Protein AF-A0A9P6EVW3-F1 (afdb_monomer_lite)

Structure (mmCIF, N/CA/C/O backbone):
data_AF-A0A9P6EVW3-F1
#
_entry.id   AF-A0A9P6EVW3-F1
#
loop_
_atom_site.group_PDB
_atom_site.id
_atom_site.type_symbol
_atom_site.label_atom_id
_atom_site.label_alt_id
_atom_site.label_comp_id
_atom_site.label_asym_id
_atom_site.label_entity_id
_atom_site.label_seq_id
_atom_site.pdbx_PDB_ins_code
_atom_site.Cartn_x
_atom_site.Cartn_y
_atom_site.Cartn_z
_atom_site.occupancy
_atom_site.B_iso_or_equiv
_atom_site.auth_seq_id
_atom_site.auth_comp_id
_atom_site.auth_asym_id
_atom_site.auth_atom_id
_atom_site.pdbx_PDB_model_num
ATOM 1 N N . MET A 1 1 ? 9.148 46.987 -30.682 1.00 38.53 1 MET A N 1
ATOM 2 C CA . MET A 1 1 ? 9.785 45.852 -31.379 1.00 38.53 1 MET A CA 1
ATOM 3 C C . MET A 1 1 ? 10.780 45.211 -30.428 1.00 38.53 1 MET A C 1
ATOM 5 O O . MET A 1 1 ? 11.839 45.773 -30.197 1.00 38.53 1 MET A O 1
ATOM 9 N N . SER A 1 2 ? 10.413 44.080 -29.838 1.00 27.66 2 SER A N 1
ATOM 10 C CA . SER A 1 2 ? 11.304 43.211 -29.067 1.00 27.66 2 SER A CA 1
ATOM 11 C C . SER A 1 2 ? 10.779 41.788 -29.244 1.00 27.66 2 SER A C 1
ATOM 13 O O . SER A 1 2 ? 9.629 41.493 -28.925 1.00 27.66 2 SER A O 1
ATOM 15 N N . GLY A 1 3 ? 11.585 40.957 -29.904 1.00 29.84 3 GLY A N 1
ATOM 16 C CA . GLY A 1 3 ? 11.224 39.606 -30.315 1.00 29.84 3 GLY A CA 1
ATOM 17 C C . GLY A 1 3 ? 11.210 38.638 -29.139 1.00 29.84 3 GLY A C 1
ATOM 18 O O . GLY A 1 3 ? 12.146 38.594 -28.344 1.00 29.84 3 GLY A O 1
ATOM 19 N N . VAL A 1 4 ? 10.146 37.846 -29.060 1.00 30.75 4 VAL A N 1
ATOM 20 C CA . VAL A 1 4 ? 10.051 36.661 -28.206 1.00 30.75 4 VAL A CA 1
ATOM 21 C C . VAL A 1 4 ? 10.681 35.495 -28.976 1.00 30.75 4 VAL A C 1
ATOM 23 O O . VAL A 1 4 ? 10.230 35.224 -30.090 1.00 30.75 4 VAL A O 1
ATOM 26 N N . PRO A 1 5 ? 11.689 34.777 -28.450 1.00 29.33 5 PRO A N 1
ATOM 27 C CA . PRO A 1 5 ? 12.139 33.548 -29.083 1.00 29.33 5 PRO A CA 1
ATOM 28 C C . PRO A 1 5 ? 11.120 32.444 -28.787 1.00 29.33 5 PRO A C 1
ATOM 30 O O . PRO A 1 5 ? 10.967 32.004 -27.648 1.00 29.33 5 PRO A O 1
ATOM 33 N N . SER A 1 6 ? 10.416 31.991 -29.823 1.00 29.98 6 SER A N 1
ATOM 34 C CA . SER A 1 6 ? 9.609 30.775 -29.781 1.00 29.98 6 SER A CA 1
ATOM 35 C C . SER A 1 6 ? 10.530 29.554 -29.692 1.00 29.98 6 SER A C 1
ATOM 37 O O . SER A 1 6 ? 11.205 29.207 -30.664 1.00 29.98 6 SER A O 1
ATOM 39 N N . LEU A 1 7 ? 10.547 28.868 -28.551 1.00 27.62 7 LEU A N 1
ATOM 40 C CA . LEU A 1 7 ? 11.152 27.540 -28.433 1.00 27.62 7 LEU A CA 1
ATOM 41 C C . LEU A 1 7 ? 10.187 26.494 -29.008 1.00 27.62 7 LEU A C 1
ATOM 43 O O . LEU A 1 7 ? 9.440 25.834 -28.292 1.00 27.62 7 LEU A O 1
A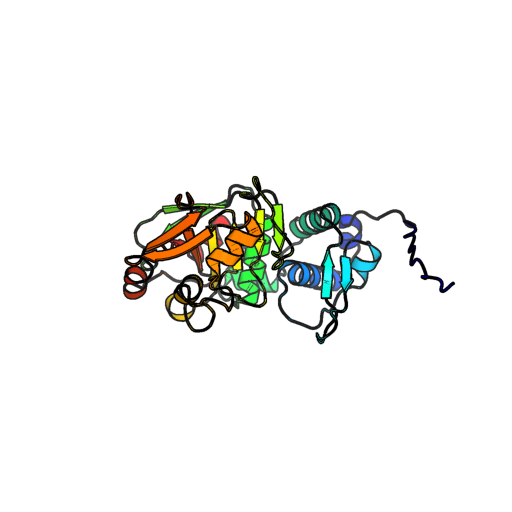TOM 47 N N . SER A 1 8 ? 10.195 26.371 -30.334 1.00 27.09 8 SER A N 1
ATOM 48 C CA . SER A 1 8 ? 9.639 25.226 -31.055 1.00 27.09 8 SER A CA 1
ATOM 49 C C . SER A 1 8 ? 10.679 24.106 -31.051 1.00 27.09 8 SER A C 1
ATOM 51 O O . SER A 1 8 ? 11.489 24.000 -31.974 1.00 27.09 8 SER A O 1
ATOM 53 N N . THR A 1 9 ? 10.681 23.264 -30.019 1.00 27.45 9 THR A N 1
ATOM 54 C CA . THR A 1 9 ? 11.487 22.036 -30.033 1.00 27.45 9 THR A CA 1
ATOM 55 C C . THR A 1 9 ? 10.693 20.929 -30.716 1.00 27.45 9 THR A C 1
ATOM 57 O O . THR A 1 9 ? 9.893 20.231 -30.098 1.00 27.45 9 THR A O 1
ATOM 60 N N . THR A 1 10 ? 10.912 20.772 -32.019 1.00 25.14 10 THR A N 1
ATOM 61 C CA . THR A 1 10 ? 10.407 19.648 -32.810 1.00 25.14 10 THR A CA 1
ATOM 62 C C . THR A 1 10 ? 11.193 18.385 -32.443 1.00 25.14 10 THR A C 1
ATOM 64 O O . THR A 1 10 ? 12.359 18.249 -32.815 1.00 25.14 10 THR A O 1
ATOM 67 N N . PHE A 1 11 ? 10.577 17.445 -31.720 1.00 29.44 11 PHE A N 1
ATOM 68 C CA . PHE A 1 11 ? 11.157 16.118 -31.490 1.00 29.44 11 PHE A CA 1
ATOM 69 C C . PHE A 1 11 ? 11.058 15.281 -32.775 1.00 29.44 11 PHE A C 1
ATOM 71 O O . PHE A 1 11 ? 9.967 14.948 -33.236 1.00 29.44 11 PHE A O 1
ATOM 78 N N . LYS A 1 12 ? 12.205 14.937 -33.375 1.00 26.80 12 LYS A N 1
ATOM 79 C CA . LYS A 1 12 ? 12.278 13.953 -34.464 1.00 26.80 12 LYS A CA 1
ATOM 80 C C . LYS A 1 12 ? 12.208 12.545 -33.869 1.00 26.80 12 LYS A C 1
ATOM 82 O O . LYS A 1 12 ? 13.183 12.079 -33.290 1.00 26.80 12 LYS A O 1
ATOM 87 N N . ILE A 1 13 ? 11.083 11.857 -34.060 1.00 38.84 13 ILE A N 1
ATOM 88 C CA . ILE A 1 13 ? 10.952 10.417 -33.790 1.00 38.84 13 ILE A CA 1
ATOM 89 C C . ILE A 1 13 ? 11.785 9.683 -34.845 1.00 38.84 13 ILE A C 1
ATOM 91 O O . ILE A 1 13 ? 11.406 9.611 -36.013 1.00 38.84 13 ILE A O 1
ATOM 95 N N . GLY A 1 14 ? 12.961 9.202 -34.452 1.00 33.00 14 GLY A N 1
ATOM 96 C CA . GLY A 1 14 ? 13.967 8.712 -35.387 1.00 33.00 14 GLY A CA 1
ATOM 97 C C . GLY A 1 14 ? 14.769 7.534 -34.856 1.00 33.00 14 GLY A C 1
ATOM 98 O O . GLY A 1 14 ? 15.986 7.635 -34.785 1.00 33.00 14 GLY A O 1
ATOM 99 N N . ARG A 1 15 ? 14.108 6.425 -34.504 1.00 36.97 15 ARG A N 1
ATOM 100 C CA . ARG A 1 15 ? 14.638 5.043 -34.531 1.00 36.97 15 ARG A CA 1
ATOM 101 C C . ARG A 1 15 ? 13.484 4.080 -34.242 1.00 36.97 15 ARG A C 1
ATOM 103 O O . ARG A 1 15 ? 12.660 4.348 -33.378 1.00 36.97 15 ARG A O 1
ATOM 110 N N . LYS A 1 16 ? 13.391 2.974 -34.991 1.00 36.59 16 LYS A N 1
ATOM 111 C CA . LYS A 1 16 ? 12.389 1.919 -34.753 1.00 36.59 16 LYS A CA 1
ATOM 112 C C . LYS A 1 16 ? 12.520 1.449 -33.300 1.00 36.59 16 LYS A C 1
ATOM 114 O O . LYS A 1 16 ? 13.546 0.862 -32.959 1.00 36.59 16 LYS A O 1
ATOM 119 N N . ALA A 1 17 ? 11.516 1.721 -32.467 1.00 46.34 17 ALA A N 1
ATOM 120 C CA . ALA A 1 17 ? 11.487 1.258 -31.087 1.00 46.34 17 ALA A CA 1
ATOM 121 C C . ALA A 1 17 ? 11.621 -0.272 -31.082 1.00 46.34 17 ALA A C 1
ATOM 123 O O . ALA A 1 17 ? 10.755 -0.981 -31.598 1.00 46.34 17 ALA A O 1
ATOM 124 N N . LYS A 1 18 ? 12.729 -0.796 -30.546 1.00 51.69 18 LYS A N 1
ATOM 125 C CA . LYS A 1 18 ? 12.780 -2.215 -30.182 1.00 51.69 18 LYS A CA 1
ATOM 126 C C . LYS A 1 18 ? 11.733 -2.423 -29.082 1.00 51.69 18 LYS A C 1
ATOM 128 O O . LYS A 1 18 ? 11.689 -1.601 -28.166 1.00 51.69 18 LYS A O 1
ATOM 133 N N . PRO A 1 19 ? 10.911 -3.486 -29.133 1.00 65.94 19 PRO A N 1
ATOM 134 C CA . PRO A 1 19 ? 10.020 -3.808 -28.028 1.00 65.94 19 PRO A CA 1
ATOM 135 C C . PRO A 1 19 ? 10.821 -3.866 -26.722 1.00 65.94 19 PRO A C 1
ATOM 137 O O . PRO A 1 19 ? 11.871 -4.511 -26.666 1.00 65.94 19 PRO A O 1
ATOM 140 N N . THR A 1 20 ? 10.334 -3.192 -25.680 1.00 66.19 20 THR A N 1
ATOM 141 C CA . THR A 1 20 ? 10.965 -3.101 -24.349 1.00 66.19 20 THR A CA 1
ATOM 142 C C . THR A 1 20 ? 11.385 -4.466 -23.800 1.00 66.19 20 THR A C 1
ATOM 144 O O . THR A 1 20 ? 12.455 -4.609 -23.214 1.00 66.19 20 THR A O 1
ATOM 147 N N . LYS A 1 21 ? 10.584 -5.499 -24.081 1.00 69.94 21 LYS A N 1
ATOM 148 C CA . LYS A 1 21 ? 10.874 -6.902 -23.768 1.00 69.94 21 LYS A CA 1
ATOM 149 C C . LYS A 1 21 ? 12.143 -7.430 -24.449 1.00 69.94 21 LYS A C 1
ATOM 151 O O . LYS A 1 21 ? 13.045 -7.906 -23.769 1.00 69.94 21 LYS A O 1
ATOM 156 N N . THR A 1 22 ? 12.254 -7.290 -25.770 1.00 70.94 22 THR A N 1
ATOM 157 C CA . THR A 1 22 ? 13.427 -7.735 -26.548 1.00 70.94 22 THR A CA 1
ATOM 158 C C . THR A 1 22 ? 14.702 -7.021 -26.104 1.00 70.94 22 THR A C 1
ATOM 160 O O . THR A 1 22 ? 15.790 -7.594 -26.115 1.00 70.94 22 THR A O 1
ATOM 163 N N . TYR A 1 23 ? 14.568 -5.760 -25.695 1.00 70.19 23 TYR A N 1
ATOM 164 C CA . TYR A 1 23 ? 15.671 -4.993 -25.138 1.00 70.19 23 TYR A CA 1
ATOM 165 C C . TYR A 1 23 ? 16.172 -5.593 -23.818 1.00 70.19 23 TYR A C 1
ATOM 167 O O . TYR A 1 23 ? 17.360 -5.894 -23.700 1.00 70.19 23 TYR A O 1
ATOM 175 N N . TYR A 1 24 ? 15.268 -5.835 -22.865 1.00 72.06 24 TYR A N 1
ATOM 176 C CA . TYR A 1 24 ? 15.588 -6.448 -21.575 1.00 72.06 24 TYR A CA 1
ATOM 177 C C . TYR A 1 24 ? 16.190 -7.853 -21.722 1.00 72.06 24 TYR A C 1
ATOM 179 O O . TYR A 1 24 ? 17.197 -8.174 -21.092 1.00 72.06 24 TYR A O 1
ATOM 187 N N . GLU A 1 25 ? 15.617 -8.693 -22.585 1.00 77.06 25 GLU A N 1
ATOM 188 C CA . GLU A 1 25 ? 16.060 -10.078 -22.781 1.00 77.06 25 GLU A CA 1
ATOM 189 C C . GLU A 1 25 ? 17.523 -10.168 -23.235 1.00 77.06 25 GLU A C 1
ATOM 191 O O . GLU A 1 25 ? 18.240 -11.060 -22.775 1.00 77.06 25 GLU A O 1
ATOM 196 N N . SER A 1 26 ? 17.975 -9.201 -24.044 1.00 77.56 26 SER A N 1
ATOM 197 C CA . SER A 1 26 ? 19.340 -9.118 -24.586 1.00 77.56 26 SER A CA 1
ATOM 198 C C . SER A 1 26 ? 20.425 -8.731 -23.567 1.00 77.56 26 SER A C 1
ATOM 200 O O . SER A 1 26 ? 21.613 -8.771 -23.890 1.00 77.56 26 SER A O 1
ATOM 202 N N . ARG A 1 27 ? 20.044 -8.351 -22.340 1.00 71.25 27 ARG A N 1
ATOM 203 C CA . ARG A 1 27 ? 20.966 -7.877 -21.297 1.00 71.25 27 ARG A CA 1
ATOM 204 C C . ARG A 1 27 ? 21.583 -9.028 -20.500 1.00 71.25 27 ARG A C 1
ATOM 206 O O . ARG A 1 27 ? 20.969 -10.081 -20.312 1.00 71.25 27 ARG A O 1
ATOM 213 N N . SER A 1 28 ? 22.793 -8.806 -19.981 1.00 73.69 28 SER A N 1
ATOM 214 C CA . SER A 1 28 ? 23.432 -9.735 -19.041 1.00 73.69 28 SER A CA 1
ATOM 215 C C . SER A 1 28 ? 22.654 -9.805 -17.722 1.00 73.69 28 SER A C 1
ATOM 217 O O . SER A 1 28 ? 21.926 -8.881 -17.366 1.00 73.69 28 SER A O 1
ATOM 219 N N . THR A 1 29 ? 22.816 -10.888 -16.961 1.00 71.81 29 THR A N 1
ATOM 220 C CA . THR A 1 29 ? 22.095 -11.093 -15.691 1.00 71.81 29 THR A CA 1
ATOM 221 C C . THR A 1 29 ? 22.317 -9.962 -14.685 1.00 71.81 29 THR A C 1
ATOM 223 O O . THR A 1 29 ? 21.370 -9.518 -14.045 1.00 71.81 29 THR A O 1
ATOM 226 N N . PHE A 1 30 ? 23.550 -9.455 -14.579 1.00 67.94 30 PHE A N 1
ATOM 227 C CA . PHE A 1 30 ? 23.875 -8.310 -13.723 1.00 67.94 30 PHE A CA 1
ATOM 228 C C . PHE A 1 30 ? 23.058 -7.069 -14.117 1.00 67.94 30 PHE A C 1
ATOM 230 O O . PHE A 1 30 ? 22.360 -6.494 -13.289 1.00 67.94 30 PHE A O 1
ATOM 237 N N . ARG A 1 31 ? 23.035 -6.755 -15.417 1.00 73.50 31 ARG A N 1
ATOM 238 C CA . ARG A 1 31 ? 22.293 -5.622 -15.986 1.00 73.50 31 ARG A CA 1
ATOM 239 C C . ARG A 1 31 ? 20.780 -5.760 -15.800 1.00 73.50 31 ARG A C 1
ATOM 241 O O . ARG A 1 31 ? 20.101 -4.777 -15.552 1.00 73.50 31 ARG A O 1
ATOM 248 N N . LYS A 1 32 ? 20.240 -6.982 -15.845 1.00 77.19 32 LYS A N 1
ATOM 249 C CA . LYS A 1 32 ? 18.813 -7.240 -15.576 1.00 77.19 32 LYS A CA 1
ATOM 250 C C . LYS A 1 32 ? 18.406 -6.887 -14.140 1.00 77.19 32 LYS A C 1
ATOM 252 O O . LYS A 1 32 ? 17.301 -6.386 -13.948 1.00 77.19 32 LYS A O 1
ATOM 257 N N . ASN A 1 33 ? 19.277 -7.123 -13.155 1.00 76.56 33 ASN A N 1
ATOM 258 C CA . ASN A 1 33 ? 19.017 -6.744 -11.762 1.00 76.56 33 ASN A CA 1
ATOM 259 C C . ASN A 1 33 ? 19.051 -5.224 -11.568 1.00 76.56 33 ASN A C 1
ATOM 261 O O . ASN A 1 33 ? 18.207 -4.687 -10.854 1.00 76.56 33 ASN A O 1
ATOM 265 N N . ASP A 1 34 ? 19.994 -4.534 -12.208 1.00 76.38 34 ASP A N 1
ATOM 266 C CA . ASP A 1 34 ? 20.075 -3.070 -12.149 1.00 76.38 34 ASP A CA 1
ATOM 267 C C . ASP A 1 34 ? 18.860 -2.425 -12.826 1.00 76.38 34 ASP A C 1
ATOM 269 O O . ASP A 1 34 ? 18.232 -1.527 -12.266 1.00 76.38 34 ASP A O 1
ATOM 273 N N . PHE A 1 35 ? 18.442 -2.970 -13.969 1.00 77.06 35 PHE A N 1
ATOM 274 C CA . PHE A 1 35 ? 17.236 -2.549 -14.673 1.00 77.06 35 PHE A CA 1
ATOM 275 C C . PHE A 1 35 ? 15.967 -2.739 -13.824 1.00 77.06 35 PHE A C 1
ATOM 277 O O . PHE A 1 35 ? 15.118 -1.847 -13.767 1.00 77.06 35 PHE A O 1
ATOM 284 N N . TYR A 1 36 ? 15.841 -3.876 -13.125 1.00 82.81 36 TYR A N 1
ATOM 285 C CA . TYR A 1 36 ? 14.748 -4.120 -12.176 1.00 82.81 36 TYR A CA 1
ATOM 286 C C . TYR A 1 36 ? 14.722 -3.053 -11.073 1.00 82.81 36 TYR A C 1
ATOM 288 O O . TYR A 1 36 ? 13.687 -2.429 -10.837 1.00 82.81 36 TYR A O 1
ATOM 296 N N . LYS A 1 37 ? 15.871 -2.792 -10.434 1.00 79.81 37 LYS A N 1
ATOM 297 C CA . LYS A 1 37 ? 15.993 -1.779 -9.374 1.00 79.81 37 LYS A CA 1
ATOM 298 C C . LYS A 1 37 ? 15.624 -0.383 -9.872 1.00 79.81 37 LYS A C 1
ATOM 300 O O . LYS A 1 37 ? 14.898 0.330 -9.186 1.00 79.81 37 LYS A O 1
ATOM 305 N N . ALA A 1 38 ? 16.065 -0.010 -11.072 1.00 77.06 38 ALA A N 1
ATOM 306 C CA . ALA A 1 38 ? 15.736 1.278 -11.673 1.00 77.06 38 ALA A CA 1
ATOM 307 C C . ALA A 1 38 ? 14.223 1.440 -11.926 1.00 77.06 38 ALA A C 1
ATOM 309 O O . ALA A 1 38 ? 13.672 2.518 -11.689 1.00 77.06 38 ALA A O 1
ATOM 310 N N . LEU A 1 39 ? 13.523 0.379 -12.353 1.00 80.81 39 LEU A N 1
ATOM 311 C CA . LEU A 1 39 ? 12.060 0.402 -12.484 1.00 80.81 39 LEU A CA 1
ATOM 312 C C . LEU A 1 39 ? 11.362 0.548 -11.137 1.00 80.81 39 LEU A C 1
ATOM 314 O O . LEU A 1 39 ? 10.470 1.383 -11.005 1.00 80.81 39 LEU A O 1
ATOM 318 N N . VAL A 1 40 ? 11.780 -0.230 -10.140 1.00 81.38 40 VAL A N 1
ATOM 319 C CA . VAL A 1 40 ? 11.233 -0.152 -8.783 1.00 81.38 40 VAL A CA 1
ATOM 320 C C . VAL A 1 40 ? 11.394 1.257 -8.217 1.00 81.38 40 VAL A C 1
ATOM 322 O O . VAL A 1 40 ? 10.415 1.842 -7.763 1.00 81.38 40 VAL A O 1
ATOM 325 N N . GLN A 1 41 ? 12.584 1.849 -8.331 1.00 77.19 41 GLN A N 1
ATOM 326 C CA . GLN A 1 41 ? 12.837 3.233 -7.921 1.00 77.19 41 GLN A CA 1
ATOM 327 C C . GLN A 1 41 ? 11.971 4.235 -8.691 1.00 77.19 41 GLN A C 1
ATOM 329 O O . GLN A 1 41 ? 11.451 5.177 -8.103 1.00 77.19 41 GLN A O 1
ATOM 334 N N . THR A 1 42 ? 11.768 4.024 -9.995 1.00 75.81 42 THR A N 1
ATOM 335 C CA . THR A 1 42 ? 10.899 4.890 -10.809 1.00 75.81 42 THR A CA 1
ATOM 336 C C . THR A 1 42 ? 9.435 4.810 -10.363 1.00 75.81 42 THR A C 1
ATOM 338 O O . THR A 1 42 ? 8.728 5.814 -10.414 1.00 75.81 42 THR A O 1
ATOM 341 N N . PHE A 1 43 ? 8.963 3.636 -9.937 1.00 78.12 43 PHE A N 1
ATOM 342 C CA . PHE A 1 43 ? 7.576 3.437 -9.516 1.00 78.12 43 PHE A CA 1
ATOM 343 C C . PHE A 1 43 ? 7.305 3.804 -8.053 1.00 78.12 43 PHE A C 1
ATOM 345 O O . PHE A 1 43 ? 6.206 4.284 -7.768 1.00 78.12 43 PHE A O 1
ATOM 352 N N . LEU A 1 44 ? 8.264 3.561 -7.152 1.00 76.44 44 LEU A N 1
ATOM 353 C CA . LEU A 1 44 ? 8.120 3.746 -5.702 1.00 76.44 44 LEU A CA 1
ATOM 354 C C . LEU A 1 44 ? 8.795 5.012 -5.162 1.00 76.44 44 LEU A C 1
ATOM 356 O O . LEU A 1 44 ? 8.543 5.365 -4.020 1.00 76.44 44 LEU A O 1
ATOM 360 N N . GLY A 1 45 ? 9.661 5.682 -5.927 1.00 66.19 45 GLY A N 1
ATOM 361 C CA . GLY A 1 45 ? 10.303 6.931 -5.493 1.00 66.19 45 GLY A CA 1
ATOM 362 C C . GLY A 1 45 ? 11.358 6.775 -4.388 1.00 66.19 45 GLY A C 1
ATOM 363 O O . GLY A 1 45 ? 11.909 7.775 -3.930 1.00 66.19 45 GLY A O 1
ATOM 364 N N . ASN A 1 46 ? 11.683 5.545 -3.964 1.00 53.59 46 ASN A N 1
ATOM 365 C CA . ASN A 1 46 ? 12.589 5.311 -2.838 1.00 53.59 46 ASN A CA 1
ATOM 366 C C . ASN A 1 46 ? 13.989 5.911 -3.079 1.00 53.59 46 ASN A C 1
ATOM 368 O O . ASN A 1 46 ? 14.662 5.657 -4.080 1.00 53.59 46 ASN A O 1
ATOM 372 N N . SER A 1 47 ? 14.393 6.749 -2.122 1.00 46.97 47 SER A N 1
ATOM 373 C CA . SER A 1 47 ? 15.504 7.695 -2.181 1.00 46.97 47 SER A CA 1
ATOM 374 C C . SER A 1 47 ? 16.877 7.051 -2.390 1.00 46.97 47 SER A C 1
ATOM 376 O O . SER A 1 47 ? 17.351 6.278 -1.556 1.00 46.97 47 SER A O 1
ATOM 378 N N . GLY A 1 48 ? 17.557 7.486 -3.449 1.00 47.91 48 GLY A N 1
ATOM 379 C CA . GLY A 1 48 ? 18.975 7.267 -3.722 1.00 47.91 48 GLY A CA 1
ATOM 380 C C . GLY A 1 48 ? 19.384 7.986 -5.008 1.00 47.91 48 GLY A C 1
ATOM 381 O O . GLY A 1 48 ? 18.544 8.248 -5.869 1.00 47.91 48 GLY A O 1
ATOM 382 N N . THR A 1 49 ? 20.669 8.334 -5.148 1.00 43.31 49 THR A N 1
ATOM 383 C CA . THR A 1 49 ? 21.243 8.703 -6.450 1.00 43.31 49 THR A CA 1
ATOM 384 C C . THR A 1 49 ? 20.931 7.584 -7.425 1.00 43.31 49 THR A C 1
ATOM 386 O O . THR A 1 49 ? 21.388 6.458 -7.245 1.00 43.31 49 THR A O 1
ATOM 389 N N . VAL A 1 50 ? 20.089 7.891 -8.404 1.00 47.81 50 VAL A N 1
ATOM 390 C CA . VAL A 1 50 ? 19.602 6.907 -9.358 1.00 47.81 50 VAL A CA 1
ATOM 391 C C . VAL A 1 50 ? 20.799 6.413 -10.163 1.00 47.81 50 VAL A C 1
ATOM 393 O O . VAL A 1 50 ? 21.350 7.176 -10.960 1.00 47.81 50 VAL A O 1
ATOM 396 N N . ASP A 1 51 ? 21.170 5.141 -10.004 1.00 49.88 51 ASP A N 1
ATOM 397 C CA . ASP A 1 51 ? 21.907 4.405 -11.037 1.00 49.88 51 ASP A CA 1
ATOM 398 C C . ASP A 1 51 ? 20.919 4.135 -12.176 1.00 49.88 51 ASP A C 1
ATOM 400 O O . ASP A 1 51 ? 20.467 3.021 -12.436 1.00 49.88 51 ASP A O 1
ATOM 404 N N . PHE A 1 52 ? 20.469 5.225 -12.798 1.00 54.41 52 PHE A N 1
ATOM 405 C CA . PHE A 1 52 ? 19.522 5.169 -13.886 1.00 54.41 52 PHE A CA 1
ATOM 406 C C . PHE A 1 52 ? 20.276 4.676 -15.101 1.00 54.41 52 PHE A C 1
ATOM 408 O O . PHE A 1 52 ? 21.121 5.388 -15.655 1.00 54.41 52 PHE A O 1
ATOM 415 N N . GLU A 1 53 ? 19.973 3.457 -15.523 1.00 55.66 53 GLU A N 1
ATOM 416 C CA . GLU A 1 53 ? 20.538 2.938 -16.750 1.00 55.66 53 GLU A CA 1
ATOM 417 C C . GLU A 1 53 ? 20.076 3.838 -17.912 1.00 55.66 53 GLU A C 1
ATOM 419 O O . GLU A 1 53 ? 18.880 4.074 -18.105 1.00 55.66 53 GLU A O 1
ATOM 424 N N . TRP A 1 54 ? 21.034 4.394 -18.668 1.00 59.59 54 TRP A N 1
ATOM 425 C CA . TRP A 1 54 ? 20.785 5.253 -19.843 1.00 59.59 54 TRP A CA 1
ATOM 426 C C . TRP A 1 54 ? 19.795 4.627 -20.836 1.00 59.59 54 TRP A C 1
ATOM 428 O O . TRP A 1 54 ? 19.083 5.327 -21.549 1.00 59.59 54 TRP A O 1
ATOM 438 N N . ASP A 1 55 ? 19.690 3.310 -20.782 1.00 60.66 55 ASP A N 1
ATOM 439 C CA . ASP A 1 55 ? 18.761 2.447 -21.477 1.00 60.66 55 ASP A CA 1
ATOM 440 C C . ASP A 1 55 ? 17.301 2.932 -21.563 1.00 60.66 55 ASP A C 1
ATOM 442 O O . ASP A 1 55 ? 16.673 2.786 -22.609 1.00 60.66 55 ASP A O 1
ATOM 446 N N . PHE A 1 56 ? 16.727 3.520 -20.509 1.00 63.25 56 PHE A N 1
ATOM 447 C CA . PHE A 1 56 ? 15.336 4.002 -20.567 1.00 63.25 56 PHE A CA 1
ATOM 448 C C . PHE A 1 56 ? 15.182 5.349 -21.280 1.00 63.25 56 PHE A C 1
ATOM 450 O O . PHE A 1 56 ? 14.104 5.634 -21.809 1.00 63.25 56 PHE A O 1
ATOM 457 N N . LEU A 1 57 ? 16.240 6.171 -21.287 1.00 61.12 57 LEU A N 1
ATOM 458 C CA . LEU A 1 57 ? 16.290 7.373 -22.122 1.00 61.12 57 LEU A CA 1
ATOM 459 C C . LEU A 1 57 ? 16.408 6.977 -23.589 1.00 61.12 57 LEU A C 1
ATOM 461 O O . LEU A 1 57 ? 15.722 7.555 -24.421 1.00 61.12 57 LEU A O 1
ATOM 465 N N . ASP A 1 58 ? 17.206 5.950 -23.891 1.00 62.72 58 ASP A N 1
ATOM 466 C CA . ASP A 1 58 ? 17.376 5.441 -25.256 1.00 62.72 58 ASP A CA 1
ATOM 467 C C . ASP A 1 58 ? 16.072 4.889 -25.859 1.00 62.72 58 ASP A C 1
ATOM 469 O O . ASP A 1 58 ? 15.943 4.787 -27.081 1.00 62.72 58 ASP A O 1
ATOM 473 N N . LEU A 1 59 ? 15.109 4.515 -25.009 1.00 66.44 59 LEU A N 1
ATOM 474 C CA . LEU A 1 59 ? 13.786 4.027 -25.404 1.00 66.44 59 LEU A CA 1
ATOM 475 C C . LEU A 1 59 ? 12.706 5.126 -25.429 1.00 66.44 59 LEU A C 1
ATOM 477 O O . LEU A 1 59 ? 11.556 4.809 -25.728 1.00 66.44 59 LEU A O 1
ATOM 481 N N . ASP A 1 60 ? 13.044 6.384 -25.114 1.00 69.69 60 ASP A N 1
ATOM 482 C CA . ASP A 1 60 ? 12.109 7.520 -25.012 1.00 69.69 60 ASP A CA 1
ATOM 483 C C . ASP A 1 60 ? 10.909 7.259 -24.065 1.00 69.69 60 ASP A C 1
ATOM 485 O O . ASP A 1 60 ? 9.809 7.782 -24.251 1.00 69.69 60 ASP A O 1
ATOM 489 N N . LEU A 1 61 ? 11.086 6.434 -23.023 1.00 73.00 61 LEU A N 1
ATOM 490 C CA . LEU A 1 61 ? 10.003 6.082 -22.081 1.00 73.00 61 LEU A CA 1
ATOM 491 C C . LEU A 1 61 ? 9.990 6.954 -20.828 1.00 73.00 61 LEU A C 1
ATOM 493 O O . LEU A 1 61 ? 8.958 7.100 -20.164 1.00 73.00 61 LEU A O 1
ATOM 497 N N . ILE A 1 62 ? 11.147 7.514 -20.493 1.00 72.56 62 ILE A N 1
ATOM 498 C CA . ILE A 1 62 ? 11.386 8.297 -19.290 1.00 72.56 62 ILE A CA 1
ATOM 499 C C . ILE A 1 62 ? 12.164 9.545 -19.702 1.00 72.56 62 ILE A C 1
ATOM 501 O O . ILE A 1 62 ? 13.032 9.476 -20.562 1.00 72.56 62 ILE A O 1
ATOM 505 N N . TYR A 1 63 ? 11.876 10.686 -19.086 1.00 69.50 63 TYR A N 1
ATOM 506 C CA . TYR A 1 63 ? 12.638 11.918 -19.258 1.00 69.50 63 TYR A CA 1
ATOM 507 C C . TYR A 1 63 ? 13.250 12.370 -17.931 1.00 69.50 63 TYR A C 1
ATOM 509 O O . TYR A 1 63 ? 12.757 12.051 -16.846 1.00 69.50 63 TYR A O 1
ATOM 517 N N . ARG A 1 64 ? 14.342 13.133 -18.020 1.00 71.00 64 ARG A N 1
ATOM 518 C CA . ARG A 1 64 ? 15.002 13.751 -16.865 1.00 71.00 64 ARG A CA 1
ATOM 519 C C . ARG A 1 64 ? 14.443 15.143 -16.621 1.00 71.00 64 ARG A C 1
ATOM 521 O O . ARG A 1 64 ? 14.350 15.950 -17.543 1.00 71.00 64 ARG A O 1
ATOM 528 N N . CYS A 1 65 ? 14.134 15.441 -15.369 1.00 63.28 65 CYS A N 1
ATOM 529 C CA . CYS A 1 65 ? 13.765 16.775 -14.925 1.00 63.28 65 CYS A CA 1
ATOM 530 C C . CYS A 1 65 ? 14.710 17.211 -13.803 1.00 63.28 65 CYS A C 1
ATOM 532 O O . CYS A 1 65 ? 14.913 16.483 -12.830 1.00 63.28 65 CYS A O 1
ATOM 534 N N . LYS A 1 66 ? 15.286 18.407 -13.945 1.00 62.38 66 LYS A N 1
ATOM 535 C CA . LYS A 1 66 ? 15.904 19.121 -12.828 1.00 62.38 66 LYS A CA 1
ATOM 536 C C . LYS A 1 66 ? 14.845 20.037 -12.237 1.00 62.38 66 LYS A C 1
ATOM 538 O O . LYS A 1 66 ? 14.347 20.915 -12.941 1.00 62.38 66 LYS A O 1
ATOM 543 N N . VAL A 1 67 ? 14.501 19.826 -10.974 1.00 57.16 67 VAL A N 1
ATOM 544 C CA . VAL A 1 67 ? 13.621 20.741 -10.245 1.00 57.16 67 VAL A CA 1
ATOM 545 C C . VAL A 1 67 ? 14.492 21.855 -9.670 1.00 57.16 67 VAL A C 1
ATOM 547 O O . VAL A 1 67 ? 15.481 21.593 -8.988 1.00 57.16 67 VAL A O 1
ATOM 550 N N . VAL A 1 68 ? 14.169 23.108 -9.998 1.00 49.34 68 VAL A N 1
ATOM 551 C CA . VAL A 1 68 ? 14.902 24.277 -9.492 1.00 49.34 68 VAL A CA 1
ATOM 552 C C . VAL A 1 68 ? 14.741 24.331 -7.971 1.00 49.34 68 VAL A C 1
ATOM 554 O O . VAL A 1 68 ? 13.622 24.438 -7.484 1.00 49.34 68 VAL A O 1
ATOM 557 N N . GLY A 1 69 ? 15.852 24.253 -7.234 1.00 50.34 69 GLY A N 1
ATOM 558 C CA . GLY A 1 69 ? 15.867 24.277 -5.765 1.00 50.34 69 GLY A CA 1
ATOM 559 C C . GLY A 1 69 ? 15.996 22.908 -5.085 1.00 50.34 69 GLY A C 1
ATOM 560 O O . GLY A 1 69 ? 16.218 22.870 -3.879 1.00 50.34 69 GLY A O 1
ATOM 561 N N . GLU A 1 70 ? 15.935 21.797 -5.828 1.00 53.12 70 GLU A N 1
ATOM 562 C CA . GLU A 1 70 ? 16.200 20.453 -5.296 1.00 53.12 70 GLU A CA 1
ATOM 563 C C . GLU A 1 70 ? 17.584 19.940 -5.724 1.00 53.12 70 GLU A C 1
ATOM 565 O O . GLU A 1 70 ? 18.021 20.125 -6.864 1.00 53.12 70 GLU A O 1
ATOM 570 N N . ILE A 1 71 ? 18.284 19.257 -4.813 1.00 47.81 71 ILE A N 1
ATOM 571 C CA . ILE A 1 71 ? 19.540 18.565 -5.123 1.00 47.81 71 ILE A CA 1
ATOM 572 C C . ILE A 1 71 ? 19.185 17.193 -5.707 1.00 47.81 71 ILE A C 1
ATOM 574 O O . ILE A 1 71 ? 18.900 16.256 -4.968 1.00 47.81 71 ILE A O 1
ATOM 578 N N . GLY A 1 72 ? 19.194 17.061 -7.035 1.00 53.72 72 GLY A N 1
ATOM 579 C CA . GLY A 1 72 ? 19.009 15.767 -7.698 1.00 53.72 72 GLY A CA 1
ATOM 580 C C . GLY A 1 72 ? 18.446 15.854 -9.115 1.00 53.72 72 GLY A C 1
ATOM 581 O O . GLY A 1 72 ? 17.914 16.876 -9.541 1.00 53.72 72 GLY A O 1
ATOM 582 N N . THR A 1 73 ? 18.579 14.762 -9.872 1.00 59.97 73 THR A N 1
ATOM 583 C CA . THR A 1 73 ? 17.883 14.578 -11.156 1.00 59.97 73 THR A CA 1
ATOM 584 C C . THR A 1 73 ? 16.704 13.644 -10.926 1.00 59.97 73 THR A C 1
ATOM 586 O O . THR A 1 73 ? 16.909 12.490 -10.557 1.00 59.97 73 THR A O 1
ATOM 589 N N . GLN A 1 74 ? 15.482 14.123 -11.163 1.00 62.41 74 GLN A N 1
ATOM 590 C CA . GLN A 1 74 ? 14.290 13.279 -11.123 1.00 62.41 74 GLN A CA 1
ATOM 591 C C . GLN A 1 74 ? 14.095 12.597 -12.482 1.00 62.41 74 GLN A C 1
ATOM 593 O O . GLN A 1 74 ? 14.221 13.235 -13.532 1.00 62.41 74 GLN A O 1
ATOM 598 N N . HIS A 1 75 ? 13.749 11.313 -12.466 1.00 68.50 75 HIS A N 1
ATOM 599 C CA . HIS A 1 75 ? 13.377 10.548 -13.654 1.00 68.50 75 HIS A CA 1
ATOM 600 C C . HIS A 1 75 ? 11.858 10.401 -13.684 1.00 68.50 75 HIS A C 1
ATOM 602 O O . HIS A 1 75 ? 11.242 10.067 -12.676 1.00 68.50 75 HIS A O 1
ATOM 608 N N . ARG A 1 76 ? 11.233 10.712 -14.821 1.00 68.75 76 ARG A N 1
ATOM 609 C CA . ARG A 1 76 ? 9.773 10.757 -14.944 1.00 68.75 76 ARG A CA 1
ATOM 610 C C . ARG A 1 76 ? 9.307 9.996 -16.167 1.00 68.75 76 ARG A C 1
ATOM 612 O O . ARG A 1 76 ? 9.815 10.213 -17.260 1.00 68.75 76 ARG A O 1
ATOM 619 N N . ILE A 1 77 ? 8.308 9.143 -15.988 1.00 74.12 77 ILE A N 1
ATOM 620 C CA . ILE A 1 77 ? 7.671 8.436 -17.099 1.00 74.12 77 ILE A CA 1
ATOM 621 C C . ILE A 1 77 ? 7.003 9.462 -18.022 1.00 74.12 77 ILE A C 1
ATOM 623 O O . ILE A 1 77 ? 6.308 10.366 -17.551 1.00 74.12 77 ILE A O 1
ATOM 627 N N . LEU A 1 78 ? 7.239 9.326 -19.328 1.00 73.31 78 LEU A N 1
ATOM 628 C CA . LEU A 1 78 ? 6.868 10.322 -20.333 1.00 73.31 78 LEU A CA 1
ATOM 629 C C . LEU A 1 78 ? 5.350 10.495 -20.469 1.00 73.31 78 LEU A C 1
ATOM 631 O O . LEU A 1 78 ? 4.846 11.615 -20.514 1.00 73.31 78 LEU A O 1
ATOM 635 N N . CYS A 1 79 ? 4.619 9.386 -20.563 1.00 72.38 79 CYS A N 1
ATOM 636 C CA . CYS A 1 79 ? 3.180 9.380 -20.812 1.00 72.38 79 CYS A CA 1
ATOM 637 C C . CYS A 1 79 ? 2.542 8.044 -20.393 1.00 72.38 79 CYS A C 1
ATOM 639 O O . CYS A 1 79 ? 3.236 7.065 -20.114 1.00 72.38 79 CYS A O 1
ATOM 641 N N . ARG A 1 80 ? 1.203 7.976 -20.396 1.00 72.44 80 ARG A N 1
ATOM 642 C CA . ARG A 1 80 ? 0.446 6.754 -20.055 1.00 72.44 80 ARG A CA 1
ATOM 643 C C . ARG A 1 80 ? 0.814 5.531 -20.914 1.00 72.44 80 ARG A C 1
ATOM 645 O O . ARG A 1 80 ? 0.988 4.457 -20.344 1.00 72.44 80 ARG A O 1
ATOM 652 N N . PRO A 1 81 ? 0.970 5.634 -22.250 1.00 76.88 81 PRO A N 1
ATOM 653 C CA . PRO A 1 81 ? 1.468 4.516 -23.054 1.00 76.88 81 PRO A CA 1
ATOM 654 C C . PRO A 1 81 ? 2.847 4.006 -22.617 1.00 76.88 81 PRO A C 1
ATOM 656 O O . PRO A 1 81 ? 3.033 2.795 -22.508 1.00 76.88 81 PRO A O 1
ATOM 659 N N . ALA A 1 82 ? 3.786 4.910 -22.309 1.00 77.88 82 ALA A N 1
ATOM 660 C CA . ALA A 1 82 ? 5.108 4.532 -21.812 1.00 77.88 82 ALA A CA 1
ATOM 661 C C . ALA A 1 82 ? 5.005 3.816 -20.458 1.00 77.88 82 ALA A C 1
ATOM 663 O O . ALA A 1 82 ? 5.590 2.753 -20.279 1.00 77.88 82 ALA A O 1
ATOM 664 N N . GLN A 1 83 ? 4.183 4.333 -19.542 1.00 78.19 83 GLN A N 1
ATOM 665 C CA . GLN A 1 83 ? 3.915 3.688 -18.257 1.00 78.19 83 GLN A CA 1
ATOM 666 C C . GLN A 1 83 ? 3.369 2.268 -18.428 1.00 78.19 83 GLN A C 1
ATOM 668 O O . GLN A 1 83 ? 3.863 1.345 -17.789 1.00 78.19 83 GLN A O 1
ATOM 673 N N . ARG A 1 84 ? 2.389 2.075 -19.320 1.00 77.94 84 ARG A N 1
ATOM 674 C CA . ARG A 1 84 ? 1.833 0.747 -19.622 1.00 77.94 84 ARG A CA 1
ATOM 675 C C . ARG A 1 84 ? 2.908 -0.199 -20.145 1.00 77.94 84 ARG A C 1
ATOM 677 O O . ARG A 1 84 ? 3.000 -1.319 -19.662 1.00 77.94 84 ARG A O 1
ATOM 684 N N . ALA A 1 85 ? 3.749 0.254 -21.073 1.00 79.38 85 ALA A N 1
ATOM 685 C CA . ALA A 1 85 ? 4.842 -0.557 -21.602 1.00 79.38 85 ALA A CA 1
ATOM 686 C C . ALA A 1 85 ? 5.866 -0.951 -20.520 1.00 79.38 85 ALA A C 1
ATOM 688 O O . ALA A 1 85 ? 6.356 -2.080 -20.527 1.00 79.38 85 ALA A O 1
ATOM 689 N N . LEU A 1 86 ? 6.171 -0.045 -19.584 1.00 80.81 86 LEU A N 1
ATOM 690 C CA . LEU A 1 86 ? 7.067 -0.321 -18.458 1.00 80.81 86 LEU A CA 1
ATOM 691 C C . LEU A 1 86 ? 6.435 -1.279 -17.440 1.00 80.81 86 LEU A C 1
ATOM 693 O O . LEU A 1 86 ? 7.118 -2.181 -16.970 1.00 80.81 86 LEU A O 1
ATOM 697 N N . VAL A 1 87 ? 5.143 -1.132 -17.132 1.00 81.44 87 VAL A N 1
ATOM 698 C CA . VAL A 1 87 ? 4.408 -2.049 -16.242 1.00 81.44 87 VAL A CA 1
ATOM 699 C C . VAL A 1 87 ? 4.307 -3.446 -16.855 1.00 81.44 87 VAL A C 1
ATOM 701 O O . VAL A 1 87 ? 4.558 -4.429 -16.166 1.00 81.44 87 VAL A O 1
ATOM 704 N N . GLU A 1 88 ? 3.995 -3.557 -18.148 1.00 82.94 88 GLU A N 1
ATOM 705 C CA . GLU A 1 88 ? 3.972 -4.847 -18.849 1.00 82.94 88 GLU A CA 1
ATOM 706 C C . GLU A 1 88 ? 5.352 -5.507 -18.871 1.00 82.94 88 GLU A C 1
ATOM 708 O O . GLU A 1 88 ? 5.466 -6.715 -18.677 1.00 82.94 88 GLU A O 1
ATOM 713 N N . LEU A 1 89 ? 6.422 -4.729 -19.044 1.00 82.75 89 LEU A N 1
ATOM 714 C CA . LEU A 1 89 ? 7.773 -5.259 -18.906 1.00 82.75 89 LEU A CA 1
ATOM 715 C C . LEU A 1 89 ? 8.042 -5.738 -17.470 1.00 82.75 89 LEU A C 1
ATOM 717 O O . LEU A 1 89 ? 8.526 -6.853 -17.290 1.00 82.75 89 LEU A O 1
ATOM 721 N N . PHE A 1 90 ? 7.702 -4.925 -16.468 1.00 84.31 90 PHE A N 1
ATOM 722 C CA . PHE A 1 90 ? 7.917 -5.219 -15.050 1.00 84.31 90 PHE A CA 1
ATOM 723 C C . PHE A 1 90 ? 7.219 -6.513 -14.615 1.00 84.31 90 PHE A C 1
ATOM 725 O O . PHE A 1 90 ? 7.844 -7.338 -13.961 1.00 84.31 90 PHE A O 1
ATOM 732 N N . LYS A 1 91 ? 5.985 -6.761 -15.083 1.00 85.25 91 LYS A N 1
ATOM 733 C CA . LYS A 1 91 ? 5.245 -8.018 -14.845 1.00 85.25 91 LYS A CA 1
ATOM 734 C C . LYS A 1 91 ? 5.989 -9.281 -15.286 1.00 85.25 91 LYS A C 1
ATOM 736 O O . LYS A 1 91 ? 5.723 -10.361 -14.772 1.00 85.25 91 LYS A O 1
ATOM 741 N N . ASN A 1 92 ? 6.869 -9.164 -16.279 1.00 83.12 92 ASN A N 1
ATOM 742 C CA . ASN A 1 92 ? 7.623 -10.287 -16.831 1.00 83.12 92 ASN A CA 1
ATOM 743 C C . ASN A 1 92 ? 9.006 -10.455 -16.177 1.00 83.12 92 ASN A C 1
ATOM 745 O O . ASN A 1 92 ? 9.757 -11.351 -16.568 1.00 83.12 92 ASN A O 1
ATOM 749 N N . MET A 1 93 ? 9.375 -9.600 -15.220 1.00 85.56 93 MET A N 1
ATOM 750 C CA . MET A 1 93 ? 10.653 -9.702 -14.525 1.00 85.56 93 MET A CA 1
ATOM 751 C C . MET A 1 93 ? 10.539 -10.637 -13.317 1.00 85.56 93 MET A C 1
ATOM 753 O O . MET A 1 93 ? 9.559 -10.579 -12.578 1.00 85.56 93 MET A O 1
ATOM 757 N N . PRO A 1 94 ? 11.533 -11.504 -13.071 1.00 86.50 94 PRO A N 1
ATOM 758 C CA . PRO A 1 94 ? 11.594 -12.232 -11.817 1.00 86.50 94 PRO A CA 1
ATOM 759 C C . PRO A 1 94 ? 12.041 -11.295 -10.691 1.00 86.50 94 PRO A C 1
ATOM 761 O O . PRO A 1 94 ? 12.905 -10.438 -10.887 1.00 86.50 94 PRO A O 1
ATOM 764 N N . LEU A 1 95 ? 11.530 -11.528 -9.480 1.00 88.12 95 LEU A N 1
ATOM 765 C CA . LEU A 1 95 ? 12.103 -10.916 -8.283 1.00 88.12 95 LEU A CA 1
ATOM 766 C C . LEU A 1 95 ? 13.588 -11.293 -8.138 1.00 88.12 95 LEU A C 1
ATOM 768 O O . LEU A 1 95 ? 13.955 -12.436 -8.440 1.00 88.12 95 LEU A O 1
ATOM 772 N N . PRO A 1 96 ? 14.440 -10.392 -7.619 1.00 87.25 96 PRO A N 1
ATOM 773 C CA . PRO A 1 96 ? 15.822 -10.726 -7.302 1.00 87.25 96 PRO A CA 1
ATOM 774 C C . PRO A 1 96 ? 15.913 -11.909 -6.329 1.00 87.25 96 PRO A C 1
ATOM 776 O O . PRO A 1 96 ? 15.207 -11.960 -5.324 1.00 87.25 96 PRO A O 1
ATOM 779 N N . GLU A 1 97 ? 16.834 -12.839 -6.581 1.00 87.50 97 GLU A N 1
ATOM 780 C CA . GLU A 1 97 ? 16.954 -14.089 -5.811 1.00 87.50 97 GLU A CA 1
ATOM 781 C C . GLU A 1 97 ? 17.238 -13.869 -4.315 1.00 87.50 97 GLU A C 1
ATOM 783 O O . GLU A 1 97 ? 16.847 -14.657 -3.456 1.00 87.50 97 GLU A O 1
ATOM 788 N N . ALA A 1 98 ? 17.906 -12.764 -3.975 1.00 87.25 98 ALA A N 1
ATOM 789 C CA . ALA A 1 98 ? 18.092 -12.356 -2.587 1.00 87.25 98 ALA A CA 1
ATOM 790 C C . ALA A 1 98 ? 16.755 -12.025 -1.901 1.00 87.25 98 ALA A C 1
ATOM 792 O O . ALA A 1 98 ? 16.521 -12.492 -0.790 1.00 87.25 98 ALA A O 1
ATOM 793 N N . VAL A 1 99 ? 15.864 -11.293 -2.580 1.00 89.44 99 VAL A N 1
ATOM 794 C CA . VAL A 1 99 ? 14.536 -10.928 -2.064 1.00 89.44 99 VAL A CA 1
ATOM 795 C C . VAL A 1 99 ? 13.668 -12.174 -1.905 1.00 89.44 99 VAL A C 1
ATOM 797 O O . VAL A 1 99 ? 13.043 -12.338 -0.863 1.00 89.44 99 VAL A O 1
ATOM 800 N N . LYS A 1 100 ? 13.697 -13.105 -2.871 1.00 91.81 100 LYS A N 1
ATOM 801 C CA . LYS A 1 100 ? 12.970 -14.383 -2.754 1.00 91.81 100 LYS A CA 1
ATOM 802 C C . LYS A 1 100 ? 13.361 -15.155 -1.497 1.00 91.81 100 LYS A C 1
ATOM 804 O O . LYS A 1 100 ? 12.494 -15.526 -0.716 1.00 91.81 100 LYS A O 1
ATOM 809 N N . ARG A 1 101 ? 14.666 -15.322 -1.251 1.00 91.31 101 ARG A N 1
ATOM 810 C CA . ARG A 1 101 ? 15.162 -15.989 -0.035 1.00 91.31 101 ARG A CA 1
ATOM 811 C C . ARG A 1 101 ? 14.679 -15.294 1.239 1.00 91.31 101 ARG A C 1
ATOM 813 O O . ARG A 1 101 ? 14.199 -15.964 2.145 1.00 91.31 101 ARG A O 1
ATOM 820 N N . ARG A 1 102 ? 14.714 -13.957 1.288 1.00 92.44 102 ARG A N 1
ATOM 821 C CA . ARG A 1 102 ? 14.196 -13.188 2.435 1.00 92.44 102 ARG A CA 1
ATOM 822 C C . ARG A 1 102 ? 12.691 -13.355 2.650 1.00 92.44 102 ARG A C 1
ATOM 824 O O . ARG A 1 102 ? 12.268 -13.409 3.802 1.00 92.44 102 ARG A O 1
ATOM 831 N N . ILE A 1 103 ? 11.900 -13.466 1.580 1.00 92.94 103 ILE A N 1
ATOM 832 C CA . ILE A 1 103 ? 10.469 -13.801 1.664 1.00 92.94 103 ILE A CA 1
ATOM 833 C C . ILE A 1 103 ? 10.288 -15.193 2.287 1.00 92.94 103 ILE A C 1
ATOM 835 O O . ILE A 1 103 ? 9.464 -15.359 3.190 1.00 92.94 103 ILE A O 1
ATOM 839 N N . CYS A 1 104 ? 11.061 -16.189 1.838 1.00 90.38 104 CYS A N 1
ATOM 840 C CA . CYS A 1 104 ? 11.000 -17.546 2.385 1.00 90.38 104 CYS A CA 1
ATOM 841 C C . CYS A 1 104 ? 11.291 -17.552 3.890 1.00 90.38 104 CYS A C 1
ATOM 843 O O . CYS A 1 104 ? 10.499 -18.115 4.652 1.00 90.38 104 CYS A O 1
ATOM 845 N N . ASP A 1 105 ? 12.352 -16.850 4.294 1.00 90.56 105 ASP A N 1
ATOM 846 C CA . ASP A 1 105 ? 12.815 -16.731 5.681 1.00 90.56 105 ASP A CA 1
ATOM 847 C C . ASP A 1 105 ? 11.922 -15.826 6.554 1.00 90.56 105 ASP A C 1
ATOM 849 O O . ASP A 1 105 ? 12.051 -15.832 7.776 1.00 90.56 105 ASP A O 1
ATOM 853 N N . GLY A 1 106 ? 11.038 -15.019 5.951 1.00 91.06 106 GLY A N 1
ATOM 854 C CA . GLY A 1 106 ? 10.229 -14.024 6.664 1.00 91.06 106 GLY A CA 1
ATOM 855 C C . GLY A 1 106 ? 11.050 -12.879 7.271 1.00 91.06 106 GLY A C 1
ATOM 856 O O . GLY A 1 106 ? 10.662 -12.320 8.292 1.00 91.06 106 GLY A O 1
ATOM 857 N N . ASN A 1 107 ? 12.196 -12.548 6.672 1.00 93.00 107 ASN A N 1
ATOM 858 C CA . ASN A 1 107 ? 13.173 -11.597 7.216 1.00 93.00 107 ASN A CA 1
ATOM 859 C C . ASN A 1 107 ? 13.507 -10.482 6.211 1.00 93.00 107 ASN A C 1
ATOM 861 O O . ASN A 1 107 ? 14.673 -10.209 5.916 1.00 93.00 107 ASN A O 1
ATOM 865 N N . LEU A 1 108 ? 12.464 -9.896 5.627 1.00 92.94 108 LEU A N 1
ATOM 866 C CA . LEU A 1 108 ? 12.570 -8.727 4.756 1.00 92.94 108 LEU A CA 1
ATOM 867 C C . LEU A 1 108 ? 12.809 -7.478 5.605 1.00 92.94 108 LEU A C 1
ATOM 869 O O . LEU A 1 108 ? 12.217 -7.324 6.675 1.00 92.94 108 LEU A O 1
ATOM 873 N N . ASN A 1 109 ? 13.626 -6.551 5.113 1.00 91.81 109 ASN A N 1
ATOM 874 C CA . ASN A 1 109 ? 13.582 -5.184 5.627 1.00 91.81 109 ASN A CA 1
ATOM 875 C C . ASN A 1 109 ? 12.379 -4.414 5.044 1.00 91.81 109 ASN A C 1
ATOM 877 O O . ASN A 1 109 ? 11.706 -4.888 4.130 1.00 91.81 109 ASN A O 1
ATOM 881 N N . GLY A 1 110 ? 12.098 -3.219 5.576 1.00 88.69 110 GLY A N 1
ATOM 882 C CA . GLY A 1 110 ? 10.934 -2.422 5.165 1.00 88.69 110 GLY A CA 1
ATOM 883 C C . GLY A 1 110 ? 10.883 -2.129 3.662 1.00 88.69 110 GLY A C 1
ATOM 884 O O . GLY A 1 110 ? 9.840 -2.327 3.046 1.00 88.69 110 GLY A O 1
ATOM 885 N N . ASN A 1 111 ? 12.016 -1.745 3.068 1.00 86.19 111 ASN A N 1
ATOM 886 C CA . ASN A 1 111 ? 12.094 -1.453 1.638 1.00 86.19 111 ASN A CA 1
ATOM 887 C C . ASN A 1 111 ? 11.913 -2.737 0.822 1.00 86.19 111 ASN A C 1
ATOM 889 O O . ASN A 1 111 ? 11.090 -2.774 -0.082 1.00 86.19 111 ASN A O 1
ATOM 893 N N . GLU A 1 112 ? 12.616 -3.817 1.175 1.00 90.69 112 GLU A N 1
ATOM 894 C CA . GLU A 1 112 ? 12.478 -5.108 0.486 1.00 90.69 112 GLU A CA 1
ATOM 895 C C . GLU A 1 112 ? 11.034 -5.627 0.520 1.00 90.69 112 GLU A C 1
ATOM 897 O O . GLU A 1 112 ? 10.556 -6.187 -0.467 1.00 90.69 112 GLU A O 1
ATOM 902 N N . PHE A 1 113 ? 10.329 -5.437 1.640 1.00 92.94 113 PHE A N 1
ATOM 903 C CA . PHE A 1 113 ? 8.930 -5.825 1.763 1.00 92.94 113 PHE A CA 1
ATOM 904 C C . PHE A 1 113 ? 8.018 -4.987 0.866 1.00 92.94 113 PHE A C 1
ATOM 906 O O . PHE A 1 113 ? 7.213 -5.559 0.133 1.00 92.94 113 PHE A O 1
ATOM 913 N N . GLU A 1 114 ? 8.156 -3.659 0.884 1.00 90.81 114 GLU A N 1
ATOM 914 C CA . GLU A 1 114 ? 7.372 -2.769 0.022 1.00 90.81 114 GLU A CA 1
ATOM 915 C C . GLU A 1 114 ? 7.595 -3.095 -1.463 1.00 90.81 114 GLU A C 1
ATOM 917 O O . GLU A 1 114 ? 6.635 -3.225 -2.222 1.00 90.81 114 GLU A O 1
ATOM 922 N N . GLU A 1 115 ? 8.851 -3.300 -1.868 1.00 89.38 115 GLU A N 1
ATOM 923 C CA . GLU A 1 115 ? 9.222 -3.659 -3.237 1.00 89.38 115 GLU A CA 1
ATOM 924 C C . GLU A 1 115 ? 8.618 -5.001 -3.667 1.00 89.38 115 GLU A C 1
ATOM 926 O O . GLU A 1 115 ? 8.022 -5.104 -4.744 1.00 89.38 115 GLU A O 1
ATOM 931 N N . ALA A 1 116 ? 8.751 -6.033 -2.828 1.00 92.44 116 ALA A N 1
ATOM 932 C CA . ALA A 1 116 ? 8.206 -7.359 -3.099 1.00 92.44 116 ALA A CA 1
ATOM 933 C C . ALA A 1 116 ? 6.675 -7.337 -3.171 1.00 92.44 116 ALA A C 1
ATOM 935 O O . ALA A 1 116 ? 6.089 -7.923 -4.086 1.00 92.44 116 ALA A O 1
ATOM 936 N N . LEU A 1 117 ? 6.032 -6.639 -2.233 1.00 93.88 117 LEU A N 1
ATOM 937 C CA . LEU A 1 117 ? 4.586 -6.476 -2.200 1.00 93.88 117 LEU A CA 1
ATOM 938 C C . LEU A 1 117 ? 4.104 -5.746 -3.454 1.00 93.88 117 LEU A C 1
ATOM 940 O O . LEU A 1 117 ? 3.224 -6.252 -4.147 1.00 93.88 117 LEU A O 1
ATOM 944 N N . TYR A 1 118 ? 4.715 -4.609 -3.793 1.00 90.81 118 TYR A N 1
ATOM 945 C CA . TYR A 1 118 ? 4.378 -3.842 -4.987 1.00 90.81 118 TYR A CA 1
ATOM 946 C C . TYR A 1 118 ? 4.494 -4.691 -6.258 1.00 90.81 118 TYR A C 1
ATOM 948 O O . TYR A 1 118 ? 3.548 -4.761 -7.047 1.00 90.81 118 TYR A O 1
ATOM 956 N N . HIS A 1 119 ? 5.613 -5.398 -6.434 1.00 90.69 119 HIS A N 1
ATOM 957 C CA . HIS A 1 119 ? 5.812 -6.284 -7.578 1.00 90.69 119 HIS A CA 1
ATOM 958 C C . HIS A 1 119 ? 4.688 -7.317 -7.708 1.00 90.69 119 HIS A C 1
ATOM 960 O O . HIS A 1 119 ? 4.125 -7.501 -8.789 1.00 90.69 119 HIS A O 1
ATOM 966 N N . GLN A 1 120 ? 4.320 -7.975 -6.608 1.00 92.31 120 GLN A N 1
ATOM 967 C CA . GLN A 1 120 ? 3.293 -9.014 -6.643 1.00 92.31 120 GLN A CA 1
ATOM 968 C C . GLN A 1 120 ? 1.886 -8.473 -6.806 1.00 92.31 120 GLN A C 1
ATOM 970 O O . GLN A 1 120 ? 1.102 -9.065 -7.546 1.00 92.31 120 GLN A O 1
ATOM 975 N N . LEU A 1 121 ? 1.579 -7.314 -6.224 1.00 92.31 121 LEU A N 1
ATOM 976 C CA . LEU A 1 121 ? 0.329 -6.621 -6.507 1.00 92.31 121 LEU A CA 1
ATOM 977 C C . LEU A 1 121 ? 0.195 -6.380 -8.012 1.00 92.31 121 LEU A C 1
ATOM 979 O O . LEU A 1 121 ? -0.848 -6.693 -8.580 1.00 92.31 121 LEU A O 1
ATOM 983 N N . ILE A 1 122 ? 1.247 -5.918 -8.694 1.00 89.06 122 ILE A N 1
ATOM 984 C CA . ILE A 1 122 ? 1.230 -5.708 -10.149 1.00 89.06 122 ILE A CA 1
ATOM 985 C C . ILE A 1 122 ? 1.075 -7.026 -10.928 1.00 89.06 122 ILE A C 1
ATOM 987 O O . ILE A 1 122 ? 0.290 -7.067 -11.884 1.00 89.06 122 ILE A O 1
ATOM 991 N N . CYS A 1 123 ? 1.744 -8.102 -10.506 1.00 89.00 123 CYS A N 1
ATOM 992 C CA . CYS A 1 123 ? 1.787 -9.382 -11.226 1.00 89.00 123 CYS A CA 1
ATOM 993 C C . CYS A 1 123 ? 0.573 -10.298 -11.011 1.00 89.00 123 CYS A C 1
ATOM 995 O O . CYS A 1 123 ? 0.231 -11.057 -11.914 1.00 89.00 123 CYS A O 1
ATOM 997 N N . ALA A 1 124 ? -0.078 -10.245 -9.848 1.00 90.44 124 ALA A N 1
ATOM 998 C CA . ALA A 1 124 ? -1.141 -11.184 -9.485 1.00 90.44 124 ALA A CA 1
ATOM 999 C C . ALA A 1 124 ? -2.349 -11.135 -10.443 1.00 90.44 124 ALA A C 1
ATOM 1001 O O . ALA A 1 124 ? -2.570 -10.153 -11.152 1.00 90.44 124 ALA A O 1
ATOM 1002 N N . VAL A 1 125 ? -3.177 -12.175 -10.455 1.00 89.62 125 VAL A N 1
ATOM 1003 C CA . VAL A 1 125 ? -4.484 -12.112 -11.128 1.00 89.62 125 VAL A CA 1
ATOM 1004 C C . VAL A 1 125 ? -5.448 -11.324 -10.241 1.00 89.62 125 VAL A C 1
ATOM 1006 O O . VAL A 1 125 ? -5.388 -11.425 -9.020 1.00 89.62 125 VAL A O 1
ATOM 1009 N N . LYS A 1 126 ? -6.287 -10.486 -10.854 1.00 91.31 126 LYS A N 1
ATOM 1010 C CA . LYS A 1 126 ? -7.244 -9.625 -10.147 1.00 91.31 126 LYS A CA 1
ATOM 1011 C C . LYS A 1 126 ? -8.657 -10.219 -10.263 1.00 91.31 126 LYS A C 1
ATOM 1013 O O . LYS A 1 126 ? -8.948 -10.815 -11.302 1.00 91.31 126 LYS A O 1
ATOM 1018 N N . PRO A 1 127 ? -9.538 -10.013 -9.267 1.00 94.50 127 PRO A N 1
ATOM 1019 C CA . PRO A 1 127 ? -9.269 -9.349 -7.988 1.00 94.50 127 PRO A CA 1
ATOM 1020 C C . PRO A 1 127 ? -8.357 -10.186 -7.079 1.00 94.50 127 PRO A C 1
ATOM 1022 O O . PRO A 1 127 ? -8.382 -11.413 -7.131 1.00 94.50 127 PRO A O 1
ATOM 1025 N N . ILE A 1 128 ? -7.545 -9.513 -6.262 1.00 95.19 128 ILE A N 1
ATOM 1026 C CA . ILE A 1 128 ? -6.759 -10.165 -5.208 1.00 95.19 128 ILE A CA 1
ATOM 1027 C C . ILE A 1 128 ? -7.596 -10.112 -3.933 1.00 95.19 128 ILE A C 1
ATOM 1029 O O . ILE A 1 128 ? -7.835 -9.027 -3.405 1.00 95.19 128 ILE A O 1
ATOM 1033 N N . GLU A 1 129 ? -8.025 -11.265 -3.439 1.00 96.81 129 GLU A N 1
ATOM 1034 C CA . GLU A 1 129 ? -8.745 -11.367 -2.171 1.00 96.81 129 GLU A CA 1
ATOM 1035 C C . GLU A 1 129 ? -7.750 -11.635 -1.041 1.00 96.81 129 GLU A C 1
ATOM 1037 O O . GLU A 1 129 ? -6.947 -12.562 -1.133 1.00 96.81 129 GLU A O 1
ATOM 1042 N N . LEU A 1 130 ? -7.795 -10.823 0.014 1.00 97.88 130 LEU A N 1
ATOM 1043 C CA . LEU A 1 130 ? -6.965 -10.995 1.206 1.00 97.88 130 LEU A CA 1
ATOM 1044 C C . LEU A 1 130 ? -7.857 -11.044 2.440 1.00 97.88 130 LEU A C 1
ATOM 1046 O O . LEU A 1 130 ? -8.661 -10.135 2.685 1.00 97.88 130 LEU A O 1
ATOM 1050 N N . LYS A 1 131 ? -7.693 -12.086 3.250 1.00 98.06 131 LYS A N 1
ATOM 1051 C CA . LYS A 1 131 ? -8.319 -12.161 4.567 1.00 98.06 131 LYS A CA 1
ATOM 1052 C C . LYS A 1 131 ? -7.738 -11.087 5.470 1.00 98.06 131 LYS A C 1
ATOM 1054 O O . LYS A 1 131 ? -6.541 -10.802 5.471 1.00 98.06 131 LYS A O 1
ATOM 1059 N N . THR A 1 132 ? -8.610 -10.503 6.275 1.00 97.81 132 THR A N 1
ATOM 1060 C CA . THR A 1 132 ? -8.229 -9.482 7.243 1.00 97.81 132 THR A CA 1
ATOM 1061 C C . THR A 1 132 ? -8.820 -9.774 8.604 1.00 97.81 132 THR A C 1
ATOM 1063 O O . THR A 1 132 ? -9.838 -10.452 8.727 1.00 97.81 132 THR A O 1
ATOM 1066 N N . THR A 1 133 ? -8.192 -9.223 9.630 1.00 97.81 133 THR A N 1
ATOM 1067 C CA . THR A 1 133 ? -8.718 -9.171 10.995 1.00 97.81 133 THR A CA 1
ATOM 1068 C C . THR A 1 133 ? -8.730 -7.725 11.480 1.00 97.81 133 THR A C 1
ATOM 1070 O O . THR A 1 133 ? -8.312 -6.808 10.773 1.00 97.81 133 THR A O 1
ATOM 1073 N N . ASP A 1 134 ? -9.186 -7.489 12.703 1.00 96.69 134 ASP A N 1
ATOM 1074 C CA . ASP A 1 134 ? -8.786 -6.306 13.456 1.00 96.69 134 ASP A CA 1
ATOM 1075 C C . ASP A 1 134 ? -7.323 -6.415 13.938 1.00 96.69 134 ASP A C 1
ATOM 1077 O O . ASP A 1 134 ? -6.642 -7.432 13.754 1.00 96.69 134 ASP A O 1
ATOM 1081 N N . LEU A 1 135 ? -6.838 -5.362 14.599 1.00 96.69 135 LEU A N 1
ATOM 1082 C CA . LEU A 1 135 ? -5.478 -5.272 15.148 1.00 96.69 135 LEU A CA 1
ATOM 1083 C C . LEU A 1 135 ? -5.195 -6.228 16.331 1.00 96.69 135 LEU A C 1
ATOM 1085 O O . LEU A 1 135 ? -4.125 -6.163 16.936 1.00 96.69 135 LEU A O 1
ATOM 1089 N N . ASN A 1 136 ? -6.136 -7.096 16.703 1.00 95.88 136 ASN A N 1
ATOM 1090 C CA . ASN A 1 136 ? -5.976 -8.130 17.725 1.00 95.88 136 ASN A CA 1
ATOM 1091 C C . ASN A 1 136 ? -6.299 -9.536 17.181 1.00 95.88 136 ASN A C 1
ATOM 1093 O O . ASN A 1 136 ? -6.589 -10.444 17.964 1.00 95.88 136 ASN A O 1
ATOM 1097 N N . GLY A 1 137 ? -6.310 -9.714 15.857 1.00 95.12 137 GLY A N 1
ATOM 1098 C CA . GLY A 1 137 ? -6.526 -11.021 15.232 1.00 95.12 137 GLY A CA 1
ATOM 1099 C C . GLY A 1 137 ? -7.966 -11.524 15.328 1.00 95.12 137 GLY A C 1
ATOM 1100 O O . GLY A 1 137 ? -8.211 -12.718 15.179 1.00 95.12 137 GLY A O 1
ATOM 1101 N N . LYS A 1 138 ? -8.928 -10.644 15.621 1.00 95.38 138 LYS A N 1
ATOM 1102 C CA . LYS A 1 138 ? -10.353 -10.980 15.738 1.00 95.38 138 LYS A CA 1
ATOM 1103 C C . LYS A 1 138 ? -11.148 -10.356 14.597 1.00 95.38 138 LYS A C 1
ATOM 1105 O O . LYS A 1 138 ? -10.603 -9.627 13.777 1.00 95.38 138 LYS A O 1
ATOM 1110 N N . ASN A 1 139 ? -12.452 -10.629 14.558 1.00 95.00 139 ASN A N 1
ATOM 1111 C CA . ASN A 1 139 ? -13.388 -10.028 13.602 1.00 95.00 139 ASN A CA 1
ATOM 1112 C C . ASN A 1 139 ? -12.946 -10.220 12.136 1.00 95.00 139 ASN A C 1
ATOM 1114 O O . ASN A 1 139 ? -12.656 -9.226 11.460 1.00 95.00 139 ASN A O 1
ATOM 1118 N N . PRO A 1 140 ? -12.858 -11.486 11.674 1.00 96.81 140 PRO A N 1
ATOM 1119 C CA . PRO A 1 140 ? -12.391 -11.798 10.333 1.00 96.81 140 PRO A CA 1
ATOM 1120 C C . PRO A 1 140 ? -13.287 -11.153 9.274 1.00 96.81 140 PRO A C 1
ATOM 1122 O O . PRO A 1 140 ? -14.508 -11.097 9.421 1.00 96.81 140 PRO A O 1
ATOM 1125 N N . ASP A 1 141 ? -12.659 -10.674 8.212 1.00 96.88 141 ASP A N 1
ATOM 1126 C CA . ASP A 1 141 ? -13.290 -10.041 7.057 1.00 96.88 141 ASP A CA 1
ATOM 1127 C C . ASP A 1 141 ? -12.413 -10.295 5.818 1.00 96.88 141 ASP A C 1
ATOM 1129 O O . ASP A 1 141 ? -11.373 -10.955 5.899 1.00 96.88 141 ASP A O 1
ATOM 1133 N N . THR A 1 142 ? -12.793 -9.792 4.653 1.00 97.06 142 THR A N 1
ATOM 1134 C CA . THR A 1 142 ? -12.006 -9.912 3.421 1.00 97.06 142 THR A CA 1
ATOM 1135 C C . THR A 1 142 ? -11.973 -8.579 2.691 1.00 97.06 142 THR A C 1
ATOM 1137 O O . THR A 1 142 ? -12.971 -7.861 2.611 1.00 97.06 142 THR A O 1
ATOM 1140 N N . ILE A 1 143 ? -10.799 -8.226 2.173 1.00 95.94 143 ILE A N 1
ATOM 1141 C CA . ILE A 1 143 ? -10.640 -7.095 1.265 1.00 95.94 143 ILE A CA 1
ATOM 1142 C C . ILE A 1 143 ? -10.350 -7.608 -0.139 1.00 95.94 143 ILE A C 1
ATOM 1144 O O . ILE A 1 143 ? -9.589 -8.554 -0.318 1.00 95.94 143 ILE A O 1
ATOM 1148 N N . SER A 1 144 ? -10.924 -6.918 -1.119 1.00 95.00 144 SER A N 1
ATOM 1149 C CA . SER A 1 144 ? -10.707 -7.175 -2.537 1.00 95.00 144 SER A CA 1
ATOM 1150 C C . SER A 1 144 ? -9.873 -6.043 -3.125 1.00 95.00 144 SER A C 1
ATOM 1152 O O . SER A 1 144 ? -10.282 -4.878 -3.094 1.00 95.00 144 SER A O 1
ATOM 1154 N N . LEU A 1 145 ? -8.690 -6.366 -3.644 1.00 94.38 145 LEU A N 1
ATOM 1155 C CA . LEU A 1 145 ? -7.852 -5.437 -4.395 1.00 94.38 145 LEU A CA 1
ATOM 1156 C C . LEU A 1 145 ? -8.098 -5.668 -5.887 1.00 94.38 145 LEU A C 1
ATOM 1158 O O . LEU A 1 145 ? -7.465 -6.513 -6.525 1.00 94.38 145 LEU A O 1
ATOM 1162 N N . ASN A 1 146 ? -9.044 -4.911 -6.440 1.00 91.81 146 ASN A N 1
ATOM 1163 C CA . ASN A 1 146 ? -9.394 -4.963 -7.854 1.00 91.81 146 ASN A CA 1
ATOM 1164 C C . ASN A 1 146 ? -8.975 -3.674 -8.566 1.00 91.81 146 ASN A C 1
ATOM 1166 O O . ASN A 1 146 ? -9.631 -2.640 -8.449 1.00 91.81 146 ASN A O 1
ATOM 1170 N N . PHE A 1 147 ? -7.871 -3.736 -9.306 1.00 89.69 147 PHE A N 1
ATOM 1171 C CA . PHE A 1 147 ? -7.346 -2.594 -10.044 1.00 89.69 147 PHE A CA 1
ATOM 1172 C C . PHE A 1 147 ? -6.833 -3.007 -11.420 1.00 89.69 147 PHE A C 1
ATOM 1174 O O . PHE A 1 147 ? -6.295 -4.095 -11.610 1.00 89.69 147 PHE A O 1
ATOM 1181 N N . SER A 1 148 ? -6.993 -2.109 -12.387 1.00 80.50 148 SER A N 1
ATOM 1182 C CA . SER A 1 148 ? -6.559 -2.313 -13.777 1.00 80.50 148 SER A CA 1
ATOM 1183 C C . SER A 1 148 ? -5.326 -1.488 -14.135 1.00 80.50 148 SER A C 1
ATOM 1185 O O . SER A 1 148 ? -4.628 -1.798 -15.100 1.00 80.50 148 SER A O 1
ATOM 1187 N N . PHE A 1 149 ? -5.046 -0.436 -13.363 1.00 76.31 149 PHE A N 1
ATOM 1188 C CA . PHE A 1 149 ? -3.939 0.480 -13.611 1.00 76.31 149 PHE A CA 1
ATOM 1189 C C . PHE A 1 149 ? -3.189 0.798 -12.321 1.00 76.31 149 PHE A C 1
ATOM 1191 O O . PHE A 1 149 ? -3.715 0.640 -11.220 1.00 76.31 149 PHE A O 1
ATOM 1198 N N . TYR A 1 150 ? -1.960 1.272 -12.492 1.00 78.62 150 TYR A N 1
ATOM 1199 C CA . TYR A 1 150 ? -1.138 1.826 -11.428 1.00 78.62 150 TYR A CA 1
ATOM 1200 C C . TYR A 1 150 ? -0.752 3.256 -11.795 1.00 78.62 150 TYR A C 1
ATOM 1202 O O . TYR A 1 150 ? -0.395 3.506 -12.947 1.00 78.62 150 TYR A O 1
ATOM 1210 N N . GLU A 1 151 ? -0.801 4.177 -10.840 1.00 74.56 151 GLU A N 1
ATOM 1211 C CA . GLU A 1 151 ? -0.307 5.549 -10.993 1.00 74.56 151 GLU A CA 1
ATOM 1212 C C . GLU A 1 151 ? 0.414 6.013 -9.714 1.00 74.56 151 GLU A C 1
ATOM 1214 O O . GLU A 1 151 ? 0.225 5.472 -8.630 1.00 74.56 151 GLU A O 1
ATOM 1219 N N . THR A 1 152 ? 1.261 7.031 -9.829 1.00 71.00 152 THR A N 1
ATOM 1220 C CA . THR A 1 152 ? 1.892 7.689 -8.675 1.00 71.00 152 THR A CA 1
ATOM 1221 C C . THR A 1 152 ? 1.201 9.030 -8.480 1.00 71.00 152 THR A C 1
ATOM 1223 O O . THR A 1 152 ? 1.158 9.828 -9.423 1.00 71.00 152 THR A O 1
ATOM 1226 N N . LEU A 1 153 ? 0.652 9.292 -7.287 1.00 66.94 153 LEU A N 1
ATOM 1227 C CA . LEU A 1 153 ? -0.046 10.550 -7.045 1.00 66.94 153 LEU A CA 1
ATOM 1228 C C . LEU A 1 153 ? 0.945 11.711 -7.066 1.00 66.94 153 LEU A C 1
ATOM 1230 O O . LEU A 1 153 ? 2.025 11.649 -6.479 1.00 66.94 153 LEU A O 1
ATOM 1234 N N . ARG A 1 154 ? 0.547 12.816 -7.688 1.00 63.66 154 ARG A N 1
ATOM 1235 C CA . ARG A 1 154 ? 1.314 14.059 -7.677 1.00 63.66 154 ARG A CA 1
ATOM 1236 C C . ARG A 1 154 ? 0.467 15.169 -7.078 1.00 63.66 154 ARG A C 1
ATOM 1238 O O . ARG A 1 154 ? -0.607 15.474 -7.599 1.00 63.66 154 ARG A O 1
ATOM 1245 N N . ALA A 1 155 ? 0.965 15.763 -5.997 1.00 60.97 155 ALA A N 1
ATOM 1246 C CA . ALA A 1 155 ? 0.273 16.825 -5.277 1.00 60.97 155 ALA A CA 1
ATOM 1247 C C . ALA A 1 155 ? -0.103 17.969 -6.227 1.00 60.97 155 ALA A C 1
ATOM 1249 O O . ALA A 1 155 ? 0.754 18.473 -6.956 1.00 60.97 155 ALA A O 1
ATOM 1250 N N . GLY A 1 156 ? -1.381 18.353 -6.246 1.00 55.19 156 GLY A N 1
ATOM 1251 C CA . GLY A 1 156 ? -1.862 19.523 -6.982 1.00 55.19 156 GLY A CA 1
ATOM 1252 C C . GLY A 1 156 ? -1.837 19.419 -8.510 1.00 55.19 156 GLY A C 1
ATOM 1253 O O . GLY A 1 156 ? -2.066 20.424 -9.177 1.00 55.19 156 GLY A O 1
ATOM 1254 N N . THR A 1 157 ? -1.557 18.245 -9.091 1.00 54.12 157 THR A N 1
ATOM 1255 C CA . THR A 1 157 ? -1.486 18.082 -10.564 1.00 54.12 157 THR A CA 1
ATOM 1256 C C . THR A 1 157 ? -2.488 17.086 -11.137 1.00 54.12 157 THR A C 1
ATOM 1258 O O . THR A 1 157 ? -2.539 16.894 -12.351 1.00 54.12 157 THR A O 1
ATOM 1261 N N . THR A 1 158 ? -3.319 16.487 -10.289 1.00 50.75 158 THR A N 1
ATOM 1262 C CA . THR A 1 158 ? -4.296 15.486 -10.704 1.00 50.75 158 THR A CA 1
ATOM 1263 C C . THR A 1 158 ? -5.614 15.785 -10.011 1.00 50.75 158 THR A C 1
ATOM 1265 O O . THR A 1 158 ? -5.646 15.967 -8.806 1.00 50.75 158 THR A O 1
ATOM 1268 N N . SER A 1 159 ? -6.686 15.897 -10.790 1.00 51.62 159 SER A N 1
ATOM 1269 C CA . SER A 1 159 ? -7.972 15.330 -10.412 1.00 51.62 159 SER A CA 1
ATOM 1270 C C . SER A 1 159 ? -8.130 14.188 -11.390 1.00 51.62 159 SER A C 1
ATOM 1272 O O . SER A 1 159 ? -8.191 14.419 -12.600 1.00 51.62 159 SER A O 1
ATOM 1274 N N . LEU A 1 160 ? -8.073 12.956 -10.898 1.00 56.97 160 LEU A N 1
ATOM 1275 C CA . LEU A 1 160 ? -8.284 11.820 -11.778 1.00 56.97 160 LEU A CA 1
ATOM 1276 C C . LEU A 1 160 ? -9.752 11.803 -12.245 1.00 56.97 160 LEU A C 1
ATOM 1278 O O . LEU A 1 160 ? -10.030 11.547 -13.410 1.00 56.97 160 LEU A O 1
ATOM 1282 N N . GLY A 1 161 ? -10.684 12.244 -11.397 1.00 53.78 161 GLY A N 1
ATOM 1283 C CA . GLY A 1 161 ? -12.107 12.343 -11.725 1.00 53.78 161 GLY A CA 1
ATOM 1284 C C . GLY A 1 161 ? -12.854 11.036 -11.445 1.00 53.78 161 GLY A C 1
ATOM 1285 O O . GLY A 1 161 ? -12.322 10.116 -10.820 1.00 53.78 161 GLY A O 1
ATOM 1286 N N . SER A 1 162 ? -14.120 10.946 -11.860 1.00 53.75 162 SER A N 1
ATOM 1287 C CA . SER A 1 162 ? -14.911 9.717 -11.717 1.00 53.75 162 SER A CA 1
ATOM 1288 C C . SER A 1 162 ? -14.339 8.587 -12.590 1.00 53.75 162 SER A C 1
ATOM 1290 O O . SER A 1 162 ? -13.940 8.817 -13.729 1.00 53.75 162 SER A O 1
ATOM 1292 N N . GLY A 1 163 ? -14.282 7.358 -12.056 1.00 57.50 163 GLY A N 1
ATOM 1293 C CA . GLY A 1 163 ? -13.776 6.170 -12.770 1.00 57.50 163 GLY A CA 1
ATOM 1294 C C . GLY A 1 163 ? -12.377 5.679 -12.366 1.00 57.50 163 GLY A C 1
ATOM 1295 O O . GLY A 1 163 ? -11.902 4.690 -12.918 1.00 57.50 163 GLY A O 1
ATOM 1296 N N . TYR A 1 164 ? -11.730 6.312 -11.382 1.00 64.12 164 TYR A N 1
ATOM 1297 C CA . TYR A 1 164 ? -10.385 5.941 -10.902 1.00 64.12 164 TYR A CA 1
ATOM 1298 C C . TYR A 1 164 ? -10.380 5.113 -9.612 1.00 64.12 164 TYR A C 1
ATOM 1300 O O . TYR A 1 164 ? -9.364 4.982 -8.938 1.00 64.12 164 TYR A O 1
ATOM 1308 N N . GLU A 1 165 ? -11.513 4.504 -9.276 1.00 71.69 165 GLU A N 1
ATOM 1309 C CA . GLU A 1 165 ? -11.618 3.554 -8.161 1.00 71.69 165 GLU A CA 1
ATOM 1310 C C . GLU A 1 165 ? -10.790 2.280 -8.398 1.00 71.69 165 GLU A C 1
ATOM 1312 O O . GLU A 1 165 ? -10.425 1.598 -7.449 1.00 71.69 165 GLU A O 1
ATOM 1317 N N . MET A 1 166 ? -10.447 1.993 -9.660 1.00 80.31 166 MET A N 1
ATOM 1318 C CA . MET A 1 166 ? -9.673 0.822 -10.091 1.00 80.31 166 MET A CA 1
ATOM 1319 C C . MET A 1 166 ? -8.201 1.148 -10.393 1.00 80.31 166 MET A C 1
ATOM 1321 O O . MET A 1 166 ? -7.558 0.442 -11.181 1.00 80.31 166 MET A O 1
ATOM 1325 N N . VAL A 1 167 ? -7.671 2.236 -9.831 1.00 83.25 167 VAL A N 1
ATOM 1326 C CA . VAL A 1 167 ? -6.255 2.601 -9.951 1.00 83.25 167 VAL A CA 1
ATOM 1327 C C . VAL A 1 167 ? -5.585 2.438 -8.598 1.00 83.25 167 VAL A C 1
ATOM 1329 O O . VAL A 1 167 ? -6.004 3.049 -7.619 1.00 83.25 167 VAL A O 1
ATOM 1332 N N . LEU A 1 168 ? -4.541 1.611 -8.553 1.00 88.06 168 LEU A N 1
ATOM 1333 C CA . LEU A 1 168 ? -3.656 1.540 -7.399 1.00 88.06 168 LEU A CA 1
ATOM 1334 C C . LEU A 1 168 ? -2.710 2.739 -7.456 1.00 88.06 168 LEU A C 1
ATOM 1336 O O . LEU A 1 168 ? -1.980 2.913 -8.433 1.00 88.06 168 LEU A O 1
ATOM 1340 N N . THR A 1 169 ? -2.735 3.576 -6.431 1.00 84.88 169 THR A N 1
ATOM 1341 C CA . THR A 1 169 ? -1.995 4.831 -6.394 1.00 84.88 169 THR A CA 1
ATOM 1342 C C . THR A 1 169 ? -0.959 4.838 -5.278 1.00 84.88 169 THR A C 1
ATOM 1344 O O . THR A 1 169 ? -1.315 4.574 -4.137 1.00 84.88 169 THR A O 1
ATOM 1347 N N . ARG A 1 170 ? 0.304 5.183 -5.562 1.00 83.06 170 ARG A N 1
ATOM 1348 C CA . ARG A 1 170 ? 1.311 5.426 -4.505 1.00 83.06 170 ARG A CA 1
ATOM 1349 C C . ARG A 1 170 ? 1.058 6.767 -3.806 1.00 83.06 170 ARG A C 1
ATOM 1351 O O . ARG A 1 170 ? 0.813 7.773 -4.479 1.00 83.06 170 ARG A O 1
ATOM 1358 N N . GLY A 1 171 ? 1.140 6.768 -2.473 1.00 76.62 171 GLY A N 1
ATOM 1359 C CA . GLY A 1 171 ? 1.145 7.971 -1.629 1.00 76.62 171 GLY A CA 1
ATOM 1360 C C . GLY A 1 171 ? 2.338 8.897 -1.895 1.00 76.62 171 GLY A C 1
ATOM 1361 O O . GLY A 1 171 ? 3.269 8.530 -2.602 1.00 76.62 171 GLY A O 1
ATOM 1362 N N . TYR A 1 172 ? 2.324 10.108 -1.336 1.00 69.00 172 TYR A N 1
ATOM 1363 C CA . TYR A 1 172 ? 3.410 11.072 -1.544 1.00 69.00 172 TYR A CA 1
ATOM 1364 C C . TYR A 1 172 ? 4.682 10.693 -0.783 1.00 69.00 172 TYR A C 1
ATOM 1366 O O . TYR A 1 172 ? 4.629 10.509 0.435 1.00 69.00 172 TYR A O 1
ATOM 1374 N N . ASP A 1 173 ? 5.831 10.759 -1.460 1.00 60.34 173 ASP A N 1
ATOM 1375 C CA . ASP A 1 173 ? 7.163 10.577 -0.860 1.00 60.34 173 ASP A CA 1
ATOM 1376 C C . ASP A 1 173 ? 7.398 11.507 0.346 1.00 60.34 173 ASP A C 1
ATOM 1378 O O . ASP A 1 173 ? 8.028 11.134 1.333 1.00 60.34 173 ASP A O 1
ATOM 1382 N N . SER A 1 174 ? 6.851 12.728 0.306 1.00 54.66 174 SER A N 1
ATOM 1383 C CA . SER A 1 174 ? 7.025 13.735 1.362 1.00 54.66 174 SER A CA 1
ATOM 1384 C C . SER A 1 174 ? 6.145 13.517 2.599 1.00 54.66 174 SER A C 1
ATOM 1386 O O . SER A 1 174 ? 6.348 14.191 3.608 1.00 54.66 174 SER A O 1
ATOM 1388 N N . HIS A 1 175 ? 5.162 12.609 2.544 1.00 57.66 175 HIS A N 1
ATOM 1389 C CA . HIS A 1 175 ? 4.209 12.373 3.634 1.00 57.66 175 HIS A CA 1
ATOM 1390 C C . HIS A 1 175 ? 3.847 10.875 3.768 1.00 57.66 175 HIS A C 1
ATOM 1392 O O . HIS A 1 175 ? 2.678 10.505 3.591 1.00 57.66 175 HIS A O 1
ATOM 1398 N N . PRO A 1 176 ? 4.805 9.993 4.114 1.00 59.75 176 PRO A N 1
ATOM 1399 C CA . PRO A 1 176 ? 4.638 8.540 4.036 1.00 59.75 176 PRO A CA 1
ATOM 1400 C C . PRO A 1 176 ? 3.867 7.986 5.248 1.00 59.75 176 PRO A C 1
ATOM 1402 O O . PRO A 1 176 ? 4.425 7.343 6.133 1.00 59.75 176 PRO A O 1
ATOM 1405 N N . ARG A 1 177 ? 2.569 8.301 5.333 1.00 78.19 177 ARG A N 1
ATOM 1406 C CA . ARG A 1 177 ? 1.635 7.645 6.271 1.00 78.19 177 ARG A CA 1
ATOM 1407 C C . ARG A 1 177 ? 0.900 6.478 5.626 1.00 78.19 177 ARG A C 1
ATOM 1409 O O . ARG A 1 177 ? 0.600 5.503 6.298 1.00 78.19 177 ARG A O 1
ATOM 1416 N N . PHE A 1 178 ? 0.627 6.604 4.332 1.00 84.00 178 PHE A N 1
ATOM 1417 C CA . PHE A 1 178 ? 0.026 5.570 3.505 1.00 84.00 178 PHE A CA 1
ATOM 1418 C C . PHE A 1 178 ? 0.920 5.337 2.306 1.00 84.00 178 PHE A C 1
ATOM 1420 O O . PHE A 1 178 ? 1.398 6.290 1.680 1.00 84.00 178 PHE A O 1
ATOM 1427 N N . ASP A 1 179 ? 1.126 4.065 2.013 1.00 86.50 179 ASP A N 1
ATOM 1428 C CA . ASP A 1 179 ? 1.973 3.626 0.924 1.00 86.50 179 ASP A CA 1
ATOM 1429 C C . ASP A 1 179 ? 1.162 3.551 -0.359 1.00 86.50 179 ASP A C 1
ATOM 1431 O O . ASP A 1 179 ? 1.551 4.121 -1.378 1.00 86.50 179 ASP A O 1
ATOM 1435 N N . PHE A 1 180 ? -0.035 2.971 -0.281 1.00 90.12 180 PHE A N 1
ATOM 1436 C CA . PHE A 1 180 ? -0.915 2.818 -1.431 1.00 90.12 180 PHE A CA 1
ATOM 1437 C C . PHE A 1 180 ? -2.341 3.278 -1.135 1.00 90.12 180 PHE A C 1
ATOM 1439 O O . PHE A 1 180 ? -2.822 3.207 -0.006 1.00 90.12 180 PHE A O 1
ATOM 1446 N N . MET A 1 181 ? -3.046 3.695 -2.179 1.00 90.50 181 MET A N 1
ATOM 1447 C CA . MET A 1 181 ? -4.479 3.943 -2.168 1.00 90.50 181 MET A CA 1
ATOM 1448 C C . MET A 1 181 ? -5.132 3.189 -3.322 1.00 90.50 181 MET A C 1
ATOM 1450 O O . MET A 1 181 ? -4.588 3.140 -4.422 1.00 90.50 181 MET A O 1
ATOM 1454 N N . LEU A 1 182 ? -6.303 2.611 -3.081 1.00 90.75 182 LEU A N 1
ATOM 1455 C CA . LEU A 1 182 ? -7.133 1.993 -4.109 1.00 90.75 182 LEU A CA 1
ATOM 1456 C C . LEU A 1 182 ? -8.580 2.406 -3.876 1.00 90.75 182 LEU A C 1
ATOM 1458 O O . LEU A 1 182 ? -9.220 1.950 -2.926 1.00 90.75 182 LEU A O 1
ATOM 1462 N N . GLY A 1 183 ? -9.108 3.295 -4.712 1.00 87.94 183 GLY A N 1
ATOM 1463 C CA . GLY A 1 183 ? -10.411 3.864 -4.399 1.00 87.94 183 GLY A CA 1
ATOM 1464 C C . GLY A 1 183 ? -10.352 4.652 -3.073 1.00 87.94 183 GLY A C 1
ATOM 1465 O O . GLY A 1 183 ? -9.369 5.342 -2.790 1.00 87.94 183 GLY A O 1
ATOM 1466 N N . PRO A 1 184 ? -11.357 4.489 -2.198 1.00 89.56 184 PRO A N 1
ATOM 1467 C CA . PRO A 1 184 ? -11.338 5.027 -0.842 1.00 89.56 184 PRO A CA 1
ATOM 1468 C C . PRO A 1 184 ? -10.609 4.112 0.175 1.00 89.56 184 PRO A C 1
ATOM 1470 O O . PRO A 1 184 ? -10.736 4.319 1.382 1.00 89.56 184 PRO A O 1
ATOM 1473 N N . MET A 1 185 ? -9.872 3.085 -0.271 1.00 93.81 185 MET A N 1
ATOM 1474 C CA . MET A 1 185 ? -9.039 2.232 0.586 1.00 93.81 185 MET A CA 1
ATOM 1475 C C . MET A 1 185 ? -7.632 2.819 0.718 1.00 93.81 185 MET A C 1
ATOM 1477 O O . MET A 1 185 ? -6.944 2.999 -0.282 1.00 93.81 185 MET A O 1
ATOM 1481 N N . PHE A 1 186 ? -7.192 3.064 1.949 1.00 94.25 186 PHE A N 1
ATOM 1482 C CA . PHE A 1 186 ? -5.862 3.581 2.276 1.00 94.25 186 PHE A CA 1
ATOM 1483 C C . PHE A 1 186 ? -5.029 2.476 2.918 1.00 94.25 186 PHE A C 1
ATOM 1485 O O . PHE A 1 186 ? -5.458 1.880 3.904 1.00 94.25 186 PHE A O 1
ATOM 1492 N N . ILE A 1 187 ? -3.858 2.188 2.358 1.00 94.94 187 ILE A N 1
ATOM 1493 C CA . ILE A 1 187 ? -3.034 1.031 2.705 1.00 94.94 187 ILE A CA 1
ATOM 1494 C C . ILE A 1 187 ? -1.694 1.513 3.260 1.00 94.94 187 ILE A C 1
ATOM 1496 O O . ILE A 1 187 ? -0.970 2.258 2.600 1.00 94.94 187 ILE A O 1
ATOM 1500 N N . GLN A 1 188 ? -1.361 1.064 4.464 1.00 93.62 188 GLN A N 1
ATOM 1501 C CA . GLN A 1 188 ? -0.072 1.266 5.121 1.00 93.62 188 GLN A CA 1
ATOM 1502 C C . GLN A 1 188 ? 0.649 -0.081 5.216 1.00 93.62 188 GLN A C 1
ATOM 1504 O O . GLN A 1 188 ? 0.032 -1.080 5.591 1.00 93.62 188 GLN A O 1
ATOM 1509 N N . VAL A 1 189 ? 1.931 -0.133 4.864 1.00 93.94 189 VAL A N 1
ATOM 1510 C CA . VAL A 1 189 ? 2.699 -1.383 4.796 1.00 93.94 189 VAL A CA 1
ATOM 1511 C C . VAL A 1 189 ? 3.953 -1.270 5.654 1.00 93.94 189 VAL A C 1
ATOM 1513 O O . VAL A 1 189 ? 4.622 -0.241 5.673 1.00 93.94 189 VAL A O 1
ATOM 1516 N N . SER A 1 190 ? 4.274 -2.307 6.425 1.00 93.75 190 SER A N 1
ATOM 1517 C CA . SER A 1 190 ? 5.469 -2.286 7.276 1.00 93.75 190 SER A CA 1
ATOM 1518 C C . SER A 1 190 ? 5.833 -3.671 7.773 1.00 93.75 190 SER A C 1
ATOM 1520 O O . SER A 1 190 ? 4.957 -4.483 8.042 1.00 93.75 190 SER A O 1
ATOM 1522 N N . VAL A 1 191 ? 7.125 -3.913 7.984 1.00 94.12 191 VAL A N 1
ATOM 1523 C CA . VAL A 1 191 ? 7.630 -5.125 8.653 1.00 94.12 191 VAL A CA 1
ATOM 1524 C C . VAL A 1 191 ? 7.529 -5.046 10.182 1.00 94.12 191 VAL A C 1
ATOM 1526 O O . VAL A 1 191 ? 7.604 -6.061 10.858 1.00 94.12 191 VAL A O 1
ATOM 1529 N N . SER A 1 192 ? 7.345 -3.856 10.754 1.00 93.56 192 SER A N 1
ATOM 1530 C CA . SER A 1 192 ? 7.224 -3.666 12.207 1.00 93.56 192 SER A CA 1
ATOM 1531 C C . SER A 1 192 ? 5.774 -3.752 12.646 1.00 93.56 192 SER A C 1
ATOM 1533 O O . SER A 1 192 ? 4.977 -3.037 12.052 1.00 93.56 192 SER A O 1
ATOM 1535 N N . ASP A 1 193 ? 5.462 -4.460 13.738 1.00 92.69 193 ASP A N 1
ATOM 1536 C CA . ASP A 1 193 ? 4.123 -4.508 14.349 1.00 92.69 193 ASP A CA 1
ATOM 1537 C C . ASP A 1 193 ? 3.405 -3.151 14.381 1.00 92.69 193 ASP A C 1
ATOM 1539 O O . ASP A 1 193 ? 4.014 -2.106 14.650 1.00 92.69 193 ASP A O 1
ATOM 1543 N N . PHE A 1 194 ? 2.077 -3.163 14.225 1.00 94.12 194 PHE A N 1
ATOM 1544 C CA . PHE A 1 194 ? 1.274 -1.942 14.122 1.00 94.12 194 PHE A CA 1
ATOM 1545 C C . PHE A 1 194 ? 1.522 -0.960 15.277 1.00 94.12 194 PHE A C 1
ATOM 1547 O O . PHE A 1 194 ? 1.698 0.235 15.056 1.00 94.12 194 PHE A O 1
ATOM 1554 N N . ALA A 1 195 ? 1.589 -1.437 16.525 1.00 92.62 195 ALA A N 1
ATOM 1555 C CA . ALA A 1 195 ? 1.801 -0.569 17.690 1.00 92.62 195 ALA A CA 1
ATOM 1556 C C . ALA A 1 195 ? 3.187 0.112 17.717 1.00 92.62 195 ALA A C 1
ATOM 1558 O O . ALA A 1 195 ? 3.370 1.145 18.377 1.00 92.62 195 ALA A O 1
ATOM 1559 N N . VAL A 1 196 ? 4.177 -0.480 17.047 1.00 92.88 196 VAL A N 1
ATOM 1560 C CA . VAL A 1 196 ? 5.521 0.085 16.875 1.00 92.88 196 VAL A CA 1
ATOM 1561 C C . VAL A 1 196 ? 5.528 1.038 15.688 1.00 92.88 196 VAL A C 1
ATOM 1563 O O . VAL A 1 196 ? 6.049 2.148 15.804 1.00 92.88 196 VAL A O 1
ATOM 1566 N N . HIS A 1 197 ? 4.920 0.622 14.578 1.00 91.38 197 HIS A N 1
ATOM 1567 C CA . HIS A 1 197 ? 4.898 1.375 13.335 1.00 91.38 197 HIS A CA 1
ATOM 1568 C C . HIS A 1 197 ? 4.030 2.637 13.409 1.00 91.38 197 HIS A C 1
ATOM 1570 O O . HIS A 1 197 ? 4.474 3.693 12.969 1.00 91.38 197 HIS A O 1
ATOM 1576 N N . ASN A 1 198 ? 2.845 2.568 14.025 1.00 91.81 198 ASN A N 1
ATOM 1577 C CA . ASN A 1 198 ? 1.901 3.680 14.171 1.00 91.81 198 ASN A CA 1
ATOM 1578 C C . ASN A 1 198 ? 2.389 4.704 15.216 1.00 91.81 198 ASN A C 1
ATOM 1580 O O . ASN A 1 198 ? 1.815 4.869 16.299 1.00 91.81 198 ASN A O 1
ATOM 1584 N N . ARG A 1 199 ? 3.508 5.364 14.917 1.00 88.75 199 ARG A N 1
ATOM 1585 C CA . ARG A 1 199 ? 4.184 6.364 15.748 1.00 88.75 199 ARG A CA 1
ATOM 1586 C C . ARG A 1 199 ? 4.829 7.428 14.865 1.00 88.75 199 ARG A C 1
ATOM 1588 O O . ARG A 1 199 ? 5.134 7.202 13.699 1.00 88.75 199 ARG A O 1
ATOM 1595 N N . LYS A 1 200 ? 5.134 8.582 15.467 1.00 86.69 200 LYS A N 1
ATOM 1596 C CA . LYS A 1 200 ? 5.856 9.697 14.830 1.00 86.69 200 LYS A CA 1
ATOM 1597 C C . LYS A 1 200 ? 5.196 10.148 13.523 1.00 86.69 200 LYS A C 1
ATOM 1599 O O . LYS A 1 200 ? 4.168 10.814 13.598 1.00 86.69 200 LYS A O 1
ATOM 1604 N N . THR A 1 201 ? 5.812 9.879 12.375 1.00 82.81 201 THR A N 1
ATOM 1605 C CA . THR A 1 201 ? 5.315 10.266 11.053 1.00 82.81 201 THR A CA 1
ATOM 1606 C C . THR A 1 201 ? 4.210 9.327 10.598 1.00 82.81 201 THR A C 1
ATOM 1608 O O . THR A 1 201 ? 3.195 9.827 10.149 1.00 82.81 201 THR A O 1
ATOM 1611 N N . ALA A 1 202 ? 4.332 8.021 10.833 1.00 86.44 202 ALA A N 1
ATOM 1612 C CA . ALA A 1 202 ? 3.403 6.977 10.395 1.00 86.44 202 ALA A CA 1
ATOM 1613 C C . ALA A 1 202 ? 2.164 6.783 11.303 1.00 86.44 202 ALA A C 1
ATOM 1615 O O . ALA A 1 202 ? 1.455 5.788 11.187 1.00 86.44 202 ALA A O 1
ATOM 1616 N N . ASP A 1 203 ? 1.900 7.702 12.241 1.00 91.19 203 ASP A N 1
ATOM 1617 C CA . ASP A 1 203 ? 0.700 7.645 13.088 1.00 91.19 203 ASP A CA 1
ATOM 1618 C C . ASP A 1 203 ? -0.549 8.014 12.277 1.00 91.19 203 ASP A C 1
ATOM 1620 O O . ASP A 1 203 ? -0.695 9.158 11.844 1.00 91.19 203 ASP A O 1
ATOM 1624 N N . ILE A 1 204 ? -1.470 7.063 12.120 1.00 92.19 204 ILE A N 1
ATOM 1625 C CA . ILE A 1 204 ? -2.741 7.244 11.416 1.00 92.19 204 ILE A CA 1
ATOM 1626 C C . ILE A 1 204 ? -3.556 8.382 12.024 1.00 92.19 204 ILE A C 1
ATOM 1628 O O . ILE A 1 204 ? -4.170 9.129 11.273 1.00 92.19 204 ILE A O 1
ATOM 1632 N N . GLY A 1 205 ? -3.537 8.579 13.349 1.00 92.62 205 GLY A N 1
ATOM 1633 C CA . GLY A 1 205 ? -4.290 9.672 13.982 1.00 92.62 205 GLY A CA 1
ATOM 1634 C C . GLY A 1 205 ? -3.921 11.033 13.387 1.00 92.62 205 GLY A C 1
ATOM 1635 O O . GLY A 1 205 ? -4.784 11.814 12.995 1.00 92.62 205 GLY A O 1
ATOM 1636 N N . LYS A 1 206 ? -2.624 11.246 13.153 1.00 91.31 206 LYS A N 1
ATOM 1637 C CA . LYS A 1 206 ? -2.115 12.463 12.517 1.00 91.31 206 LYS A CA 1
ATOM 1638 C C . LYS A 1 206 ? -2.591 12.653 11.080 1.00 91.31 206 LYS A C 1
ATOM 1640 O O . LYS A 1 206 ? -2.653 13.785 10.624 1.00 91.31 206 LYS A O 1
ATOM 1645 N N . ALA A 1 207 ? -2.936 11.588 10.355 1.00 91.12 207 ALA A N 1
ATOM 1646 C CA . ALA A 1 207 ? -3.470 11.721 8.999 1.00 91.12 207 ALA A CA 1
ATOM 1647 C C . ALA A 1 207 ? -4.857 12.394 8.969 1.00 91.12 207 ALA A C 1
ATOM 1649 O O . ALA A 1 207 ? -5.220 12.989 7.953 1.00 91.12 207 ALA A O 1
ATOM 1650 N N . PHE A 1 208 ? -5.604 12.312 10.074 1.00 93.25 208 PHE A N 1
ATOM 1651 C CA . PHE A 1 208 ? -6.917 12.937 10.252 1.00 93.25 208 PHE A CA 1
ATOM 1652 C C . PHE A 1 208 ? -6.836 14.253 11.041 1.00 93.25 208 PHE A C 1
ATOM 1654 O O . PHE A 1 208 ? -7.600 15.180 10.763 1.00 93.25 208 PHE A O 1
ATOM 1661 N N . ASP A 1 209 ? -5.912 14.340 12.000 1.00 91.88 209 ASP A N 1
ATOM 1662 C CA . ASP A 1 209 ? -5.856 15.447 12.958 1.00 91.88 209 ASP A CA 1
ATOM 1663 C C . ASP A 1 209 ? -4.904 16.576 12.529 1.00 91.88 209 ASP A C 1
ATOM 1665 O O . ASP A 1 209 ? -5.228 17.751 12.721 1.00 91.88 209 ASP A O 1
ATOM 1669 N N . ASP A 1 210 ? -3.751 16.252 11.925 1.00 90.31 210 ASP A N 1
ATOM 1670 C CA . ASP A 1 210 ? -2.777 17.268 11.515 1.00 90.31 210 ASP A CA 1
ATOM 1671 C C . ASP A 1 210 ? -3.312 18.006 10.281 1.00 90.31 210 ASP A C 1
ATOM 1673 O O . ASP A 1 210 ? -3.396 17.452 9.179 1.00 90.31 210 ASP A O 1
ATOM 1677 N N . ARG A 1 211 ? -3.657 19.281 10.469 1.00 90.44 211 ARG A N 1
ATOM 1678 C CA . ARG A 1 211 ? -4.105 20.179 9.401 1.00 90.44 211 ARG A CA 1
ATOM 1679 C C . ARG A 1 211 ? -2.961 21.052 8.918 1.00 90.44 211 ARG A C 1
ATOM 1681 O O . ARG A 1 211 ? -2.093 21.458 9.687 1.00 90.44 211 ARG A O 1
ATOM 1688 N N . ASP A 1 212 ? -2.979 21.345 7.629 1.00 85.31 212 ASP A N 1
ATOM 1689 C CA . ASP A 1 212 ? -2.045 22.278 7.021 1.00 85.31 212 ASP A CA 1
ATOM 1690 C C . ASP A 1 212 ? -2.518 23.733 7.106 1.00 85.31 212 ASP A C 1
ATOM 1692 O O . ASP A 1 212 ? -3.564 24.037 7.678 1.00 85.31 212 ASP A O 1
ATOM 1696 N N . ASN A 1 213 ? -1.762 24.639 6.484 1.00 85.12 213 ASN A N 1
ATOM 1697 C CA . ASN A 1 213 ? -2.105 26.063 6.422 1.00 85.12 213 ASN A CA 1
ATOM 1698 C C . ASN A 1 213 ? -3.440 26.340 5.702 1.00 85.12 213 ASN A C 1
ATOM 1700 O O . ASN A 1 213 ? -4.018 27.404 5.894 1.00 85.12 213 ASN A O 1
ATOM 1704 N N . ASN A 1 214 ? -3.939 25.391 4.904 1.00 83.81 214 ASN A N 1
ATOM 1705 C CA . ASN A 1 214 ? -5.235 25.464 4.230 1.00 83.81 214 ASN A CA 1
ATOM 1706 C C . ASN A 1 214 ? -6.344 24.773 5.041 1.00 83.81 214 ASN A C 1
ATOM 1708 O O . ASN A 1 214 ? -7.444 24.558 4.534 1.00 83.81 214 ASN A O 1
ATOM 1712 N N . GLY A 1 215 ? -6.057 24.366 6.280 1.00 88.31 215 GLY A N 1
ATOM 1713 C CA . GLY A 1 215 ? -6.990 23.655 7.142 1.00 88.31 215 GLY A CA 1
ATOM 1714 C C . GLY A 1 215 ? -7.324 22.242 6.664 1.00 88.31 215 GLY A C 1
ATOM 1715 O O . GLY A 1 215 ? -8.292 21.679 7.157 1.00 88.31 215 GLY A O 1
ATOM 1716 N N . THR A 1 216 ? -6.563 21.659 5.737 1.00 90.31 216 THR A N 1
ATOM 1717 C CA . THR A 1 216 ? -6.830 20.345 5.132 1.00 90.31 216 THR A CA 1
ATOM 1718 C C . THR A 1 216 ? -5.936 19.277 5.764 1.00 90.31 216 THR A C 1
ATOM 1720 O O . THR A 1 216 ? -4.716 19.460 5.854 1.00 90.31 216 THR A 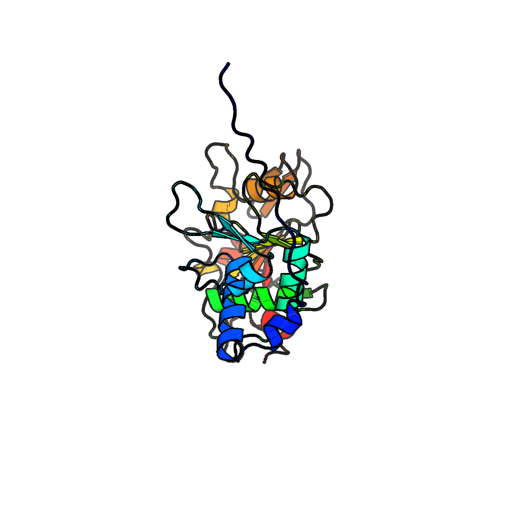O 1
ATOM 1723 N N . ASN A 1 217 ? -6.514 18.153 6.196 1.00 92.81 217 ASN A N 1
ATOM 1724 C CA . ASN A 1 217 ? -5.723 17.013 6.678 1.00 92.81 217 ASN A CA 1
ATOM 1725 C C . ASN A 1 217 ? -5.250 16.104 5.533 1.00 92.81 217 ASN A C 1
ATOM 1727 O O . ASN A 1 217 ? -5.576 16.299 4.362 1.00 92.81 217 ASN A O 1
ATOM 1731 N N . GLN A 1 218 ? -4.434 15.101 5.852 1.00 89.88 218 GLN A N 1
ATOM 1732 C CA . GLN A 1 218 ? -3.809 14.276 4.823 1.00 89.88 218 GLN A CA 1
ATOM 1733 C C . GLN A 1 218 ? -4.810 13.410 4.045 1.00 89.88 218 GLN A C 1
ATOM 1735 O O . GLN A 1 218 ? -4.676 13.289 2.828 1.00 89.88 218 GLN A O 1
ATOM 1740 N N . ILE A 1 219 ? -5.799 12.817 4.720 1.00 92.38 219 ILE A N 1
ATOM 1741 C CA . ILE A 1 219 ? -6.840 12.021 4.050 1.00 92.38 219 ILE A CA 1
ATOM 1742 C C . ILE A 1 219 ? -7.638 12.904 3.087 1.00 92.38 219 ILE A C 1
ATOM 1744 O O . ILE A 1 219 ? -7.850 12.528 1.935 1.00 92.38 219 ILE A O 1
ATOM 1748 N N . GLU A 1 220 ? -8.032 14.095 3.542 1.00 93.06 220 GLU A N 1
ATOM 1749 C CA . GLU A 1 220 ? -8.743 15.087 2.736 1.00 93.06 220 GLU A CA 1
ATOM 1750 C C . GLU A 1 220 ? -7.934 15.472 1.495 1.00 93.06 220 GLU A C 1
ATOM 1752 O O . GLU A 1 220 ? -8.489 15.475 0.400 1.00 93.06 220 GLU A O 1
ATOM 1757 N N . ARG A 1 221 ? -6.623 15.726 1.626 1.00 88.69 221 ARG A N 1
ATOM 1758 C CA . ARG A 1 221 ? -5.748 16.005 0.473 1.00 88.69 221 ARG A CA 1
ATOM 1759 C C . ARG A 1 221 ? -5.749 14.863 -0.529 1.00 88.69 221 ARG A C 1
ATOM 1761 O O . ARG A 1 221 ? -6.102 15.086 -1.678 1.00 88.69 221 ARG A O 1
ATOM 1768 N N . TYR A 1 222 ? -5.429 13.644 -0.089 1.00 87.50 222 TYR A N 1
ATOM 1769 C CA . TYR A 1 222 ? -5.370 12.489 -0.982 1.00 87.50 222 TYR A CA 1
ATOM 1770 C C . TYR A 1 222 ? -6.682 12.283 -1.740 1.00 87.50 222 TYR A C 1
ATOM 1772 O O . TYR A 1 222 ? -6.671 12.100 -2.954 1.00 87.50 222 TYR A O 1
ATOM 1780 N N . LEU A 1 223 ? -7.818 12.367 -1.049 1.00 88.94 223 LEU A N 1
ATOM 1781 C CA . LEU A 1 223 ? -9.128 12.247 -1.685 1.00 88.94 223 LEU A CA 1
ATOM 1782 C C . LEU A 1 223 ? -9.438 13.420 -2.619 1.00 88.94 223 LEU A C 1
ATOM 1784 O O . LEU A 1 223 ? -10.045 13.210 -3.667 1.00 88.94 223 LEU A O 1
ATOM 1788 N N . ASN A 1 224 ? -9.018 14.638 -2.273 1.00 87.50 224 ASN A N 1
ATOM 1789 C CA . ASN A 1 224 ? -9.204 15.814 -3.119 1.00 87.50 224 ASN A CA 1
ATOM 1790 C C . ASN A 1 224 ? -8.363 15.742 -4.402 1.00 87.50 224 ASN A C 1
ATOM 1792 O O . ASN A 1 224 ? -8.872 16.051 -5.479 1.00 87.50 224 ASN A O 1
ATOM 1796 N N . ASP A 1 225 ? -7.117 15.284 -4.311 1.00 81.44 225 ASP A N 1
ATOM 1797 C CA . ASP A 1 225 ? -6.243 15.052 -5.463 1.00 81.44 225 ASP A CA 1
ATOM 1798 C C . ASP A 1 225 ? -6.729 13.853 -6.312 1.00 81.44 225 ASP A C 1
ATOM 1800 O O . ASP A 1 225 ? -6.641 13.850 -7.537 1.00 81.44 225 ASP A O 1
ATOM 1804 N N . LEU A 1 226 ? -7.324 12.823 -5.707 1.00 80.31 226 LEU A N 1
ATOM 1805 C CA . LEU A 1 226 ? -7.884 11.702 -6.472 1.00 80.31 226 LEU A CA 1
ATOM 1806 C C . LEU A 1 226 ? -9.213 12.074 -7.157 1.00 80.31 226 LEU A C 1
ATOM 1808 O O . LEU A 1 226 ? -9.386 11.858 -8.358 1.00 80.31 226 LEU A O 1
ATOM 1812 N N . TYR A 1 227 ? -10.152 12.666 -6.418 1.00 82.62 227 TYR A N 1
ATOM 1813 C CA . TYR A 1 227 ? -11.568 12.753 -6.806 1.00 82.62 227 TYR A CA 1
ATOM 1814 C C . TYR A 1 227 ? -12.124 14.181 -6.893 1.00 82.62 227 TYR A C 1
ATOM 1816 O O . TYR A 1 227 ? -13.340 14.358 -7.045 1.00 82.62 227 TYR A O 1
ATOM 1824 N N . GLY A 1 228 ? -11.263 15.194 -6.794 1.00 85.38 228 GLY A N 1
ATOM 1825 C CA . GLY A 1 228 ? -11.653 16.602 -6.736 1.00 85.38 228 GLY A CA 1
ATOM 1826 C C . GLY A 1 228 ? -12.067 17.059 -5.329 1.00 85.38 228 GLY A C 1
ATOM 1827 O O . GLY A 1 228 ? -12.250 16.234 -4.435 1.00 85.38 228 GLY A O 1
ATOM 1828 N N . PRO A 1 229 ? -12.225 18.376 -5.114 1.00 88.69 229 PRO A N 1
ATOM 1829 C CA . PRO A 1 229 ? -12.421 18.966 -3.791 1.00 88.69 229 PRO A CA 1
ATOM 1830 C C . PRO A 1 229 ? -13.754 18.579 -3.126 1.00 88.69 229 PRO A C 1
ATOM 1832 O O . PRO A 1 229 ? -14.664 18.037 -3.759 1.00 88.69 229 PRO A O 1
ATOM 1835 N N . GLY A 1 230 ? -13.877 18.930 -1.842 1.00 90.44 230 GLY A N 1
ATOM 1836 C CA . GLY A 1 230 ? -15.108 18.785 -1.056 1.00 90.44 230 GLY A CA 1
ATOM 1837 C C . GLY A 1 230 ? -15.096 17.622 -0.065 1.00 90.44 230 GLY A C 1
ATOM 1838 O O . GLY A 1 23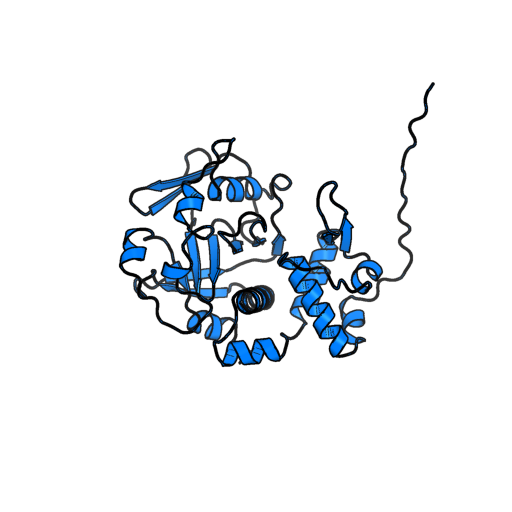0 ? -16.135 17.329 0.530 1.00 90.44 230 GLY A O 1
ATOM 1839 N N . HIS A 1 231 ? -13.952 16.954 0.120 1.00 94.19 231 HIS A N 1
ATOM 1840 C CA . HIS A 1 231 ? -13.818 15.905 1.125 1.00 94.19 231 HIS A CA 1
ATOM 1841 C C . HIS A 1 231 ? -13.563 16.482 2.518 1.00 94.19 231 HIS A C 1
ATOM 1843 O O . HIS A 1 231 ? -12.814 17.444 2.675 1.00 94.19 231 HIS A O 1
ATOM 1849 N N . SER A 1 232 ? -14.155 15.848 3.527 1.00 96.12 232 SER A N 1
ATOM 1850 C CA . SER A 1 232 ? -13.826 16.039 4.937 1.00 96.12 232 SER A CA 1
ATOM 1851 C C . SER A 1 232 ? -13.584 14.684 5.587 1.00 96.12 232 SER A C 1
ATOM 1853 O O . SER A 1 232 ? -14.356 13.750 5.362 1.00 96.12 232 SER A O 1
ATOM 1855 N N . ALA A 1 233 ? -12.537 14.579 6.400 1.00 96.50 233 ALA A N 1
ATOM 1856 C CA . ALA A 1 233 ? -12.180 13.360 7.113 1.00 96.50 233 ALA A CA 1
ATOM 1857 C C . ALA A 1 233 ? -11.901 13.667 8.584 1.00 96.50 233 ALA A C 1
ATOM 1859 O O . ALA A 1 233 ? -11.214 14.633 8.904 1.00 96.50 233 ALA A O 1
ATOM 1860 N N . ARG A 1 234 ? -12.417 12.841 9.492 1.00 95.81 234 ARG A N 1
ATOM 1861 C CA . ARG A 1 234 ? -12.159 12.954 10.933 1.00 95.81 234 ARG A CA 1
ATOM 1862 C C . ARG A 1 234 ? -12.278 11.604 11.626 1.00 95.81 234 ARG A C 1
ATOM 1864 O O . ARG A 1 234 ? -12.899 10.683 11.098 1.00 95.81 234 ARG A O 1
ATOM 1871 N N . ILE A 1 235 ? -11.733 11.518 12.835 1.00 94.56 235 ILE A N 1
ATOM 1872 C CA . ILE A 1 235 ? -11.992 10.402 13.743 1.00 94.56 235 ILE A CA 1
ATOM 1873 C C . ILE A 1 235 ? -13.117 10.815 14.692 1.00 94.56 235 ILE A C 1
ATOM 1875 O O . ILE A 1 235 ? -12.986 11.776 15.445 1.00 94.56 235 ILE A O 1
ATOM 1879 N N . GLU A 1 236 ? -14.228 10.085 14.674 1.00 92.94 236 GLU A N 1
ATOM 1880 C CA . GLU A 1 236 ? -15.376 10.329 15.545 1.00 92.94 236 GLU A CA 1
ATOM 1881 C C . GLU A 1 236 ? -15.693 9.055 16.327 1.00 92.94 236 GLU A C 1
ATOM 1883 O O . GLU A 1 236 ? -15.971 8.010 15.744 1.00 92.94 236 GLU A O 1
ATOM 1888 N N . LYS A 1 237 ? -15.621 9.116 17.665 1.00 90.12 237 LYS A N 1
ATOM 1889 C CA . LYS A 1 237 ? -15.844 7.953 18.551 1.00 90.12 237 LYS A CA 1
ATOM 1890 C C . LYS A 1 237 ? -15.011 6.718 18.143 1.00 90.12 237 LYS A C 1
ATOM 1892 O O . LYS A 1 237 ? -15.525 5.603 18.120 1.00 90.12 237 LYS A O 1
ATOM 1897 N N . ASN A 1 238 ? -13.726 6.928 17.835 1.00 89.38 238 ASN A N 1
ATOM 1898 C CA . ASN A 1 238 ? -12.762 5.904 17.386 1.00 89.38 238 ASN A CA 1
ATOM 1899 C C . ASN A 1 238 ? -13.094 5.238 16.037 1.00 89.38 238 ASN A C 1
ATOM 1901 O O . ASN A 1 238 ? -12.566 4.160 15.739 1.00 89.38 238 ASN A O 1
ATOM 1905 N N . LYS A 1 239 ? -13.952 5.882 15.236 1.00 91.81 239 LYS A N 1
ATOM 1906 C CA . LYS A 1 239 ? -14.297 5.472 13.877 1.00 91.81 239 LYS A CA 1
ATOM 1907 C C . LYS A 1 239 ? -13.857 6.498 12.853 1.00 91.81 239 LYS A C 1
ATOM 1909 O O . LYS A 1 239 ? -13.881 7.699 13.130 1.00 91.81 239 LYS A O 1
ATOM 1914 N N . PHE A 1 240 ? -13.486 6.034 11.668 1.00 95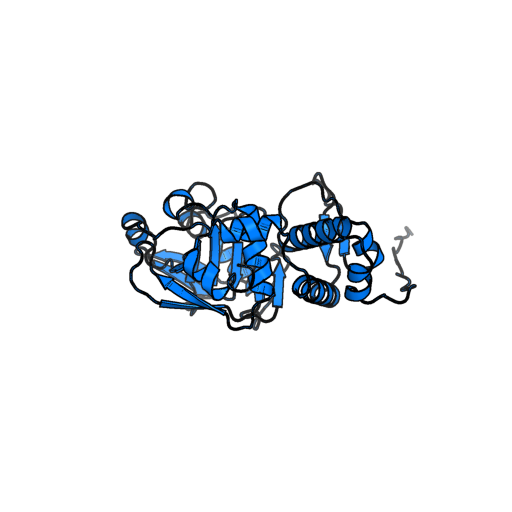.31 240 PHE A N 1
ATOM 1915 C CA . PHE A 1 240 ? -13.151 6.930 10.568 1.00 95.31 240 PHE A CA 1
ATOM 1916 C C . PHE A 1 240 ? -14.432 7.421 9.894 1.00 95.31 240 PHE A C 1
ATOM 1918 O O . PHE A 1 240 ? -15.215 6.632 9.369 1.00 95.31 240 PHE A O 1
ATOM 1925 N N . VAL A 1 241 ? -14.645 8.735 9.897 1.00 95.56 241 VAL A N 1
ATOM 1926 C CA . VAL A 1 241 ? -15.783 9.375 9.232 1.00 95.56 241 VAL A CA 1
ATOM 1927 C C . VAL A 1 241 ? -15.251 10.227 8.096 1.00 95.56 241 VAL A C 1
ATOM 1929 O O . VAL A 1 241 ? -14.560 11.222 8.323 1.00 95.56 241 VAL A O 1
ATOM 1932 N N . VAL A 1 242 ? -15.582 9.826 6.871 1.00 96.62 242 VAL A N 1
ATOM 1933 C CA . VAL A 1 242 ? -15.167 10.512 5.648 1.00 96.62 242 VAL A CA 1
ATOM 1934 C C . VAL A 1 242 ? -16.395 10.862 4.828 1.00 96.62 242 VAL A C 1
ATOM 1936 O O . VAL A 1 242 ? -17.247 10.013 4.564 1.00 96.62 242 VAL A O 1
ATOM 1939 N N . THR A 1 243 ? -16.488 12.125 4.427 1.00 96.88 243 THR A N 1
ATOM 1940 C CA . THR A 1 243 ? -17.616 12.664 3.666 1.00 96.88 243 THR A CA 1
ATOM 1941 C C . THR A 1 243 ? -17.132 13.433 2.445 1.00 96.88 243 THR A C 1
ATOM 1943 O O . THR A 1 243 ? -16.040 13.993 2.469 1.00 96.88 243 THR A O 1
ATOM 1946 N N . LYS A 1 244 ? -17.946 13.480 1.390 1.00 94.06 244 LYS A N 1
ATOM 1947 C CA . LYS A 1 244 ? -17.797 14.372 0.239 1.00 94.06 244 LYS A CA 1
ATOM 1948 C C . LYS A 1 244 ? -19.052 15.225 0.136 1.00 94.06 244 LYS A C 1
ATOM 1950 O O . LYS A 1 244 ? -20.145 14.685 -0.021 1.00 94.06 244 LYS A O 1
ATOM 1955 N N . ASN A 1 245 ? -18.911 16.544 0.252 1.00 93.12 245 ASN A N 1
ATOM 1956 C CA . ASN A 1 245 ? -20.038 17.487 0.251 1.00 93.12 245 ASN A CA 1
ATOM 1957 C C . ASN A 1 245 ? -21.145 17.098 1.258 1.00 93.12 245 ASN A C 1
ATOM 1959 O O . ASN A 1 245 ? -22.332 17.177 0.958 1.00 93.12 245 ASN A O 1
ATOM 1963 N N . GLY A 1 246 ? -20.748 16.615 2.442 1.00 92.81 246 GLY A N 1
ATOM 1964 C CA . GLY A 1 246 ? -21.659 16.188 3.512 1.00 92.81 246 GLY A CA 1
ATOM 1965 C C . GLY A 1 246 ? -22.219 14.764 3.390 1.00 92.81 246 GLY A C 1
ATOM 1966 O O . GLY A 1 246 ? -22.755 14.255 4.370 1.00 92.81 246 GLY A O 1
ATOM 1967 N N . ALA A 1 247 ? -22.062 14.086 2.248 1.00 94.56 247 ALA A N 1
ATOM 1968 C CA . ALA A 1 247 ? -22.467 12.688 2.080 1.00 94.56 247 ALA A CA 1
ATOM 1969 C C . ALA A 1 247 ? -21.323 11.729 2.436 1.00 94.56 247 ALA A C 1
ATOM 1971 O O . ALA A 1 247 ? -20.174 11.991 2.093 1.00 94.56 247 ALA A O 1
ATOM 1972 N N . ASN A 1 248 ? -21.616 10.604 3.094 1.00 94.06 248 ASN A N 1
ATOM 1973 C CA . ASN A 1 248 ? -20.595 9.614 3.455 1.00 94.06 248 ASN A CA 1
ATOM 1974 C C . ASN A 1 248 ? -19.906 9.023 2.215 1.00 94.06 248 ASN A C 1
ATOM 1976 O O . ASN A 1 248 ? -20.570 8.608 1.264 1.00 94.06 248 ASN A O 1
ATOM 1980 N N . VAL A 1 249 ? -18.575 8.928 2.255 1.00 92.00 249 VAL A N 1
ATOM 1981 C CA . VAL A 1 249 ? -17.789 8.209 1.246 1.00 92.00 249 VAL A CA 1
ATOM 1982 C C . VAL A 1 249 ? -17.919 6.713 1.516 1.00 92.00 249 VAL A C 1
ATOM 1984 O O . VAL A 1 249 ? -17.355 6.181 2.473 1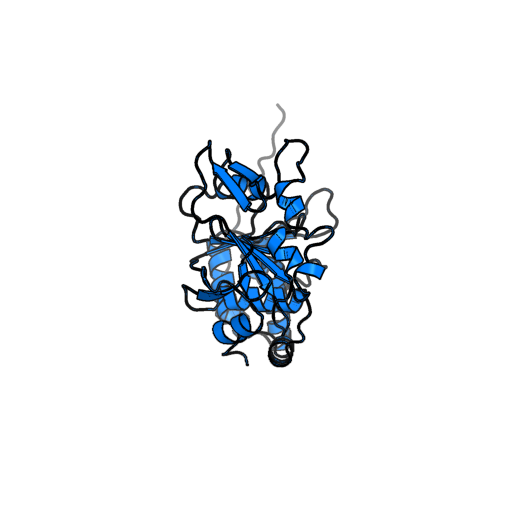.00 92.00 249 VAL A O 1
ATOM 1987 N N . VAL A 1 250 ? -18.700 6.032 0.680 1.00 88.38 250 VAL A N 1
ATOM 1988 C CA . VAL A 1 250 ? -18.946 4.592 0.809 1.00 88.38 250 VAL A CA 1
ATOM 1989 C C . VAL A 1 250 ? -17.645 3.817 0.602 1.00 88.38 250 VAL A C 1
ATOM 1991 O O . VAL A 1 250 ? -16.879 4.093 -0.316 1.00 88.38 250 VAL A O 1
ATOM 1994 N N . GLY A 1 251 ? -17.402 2.824 1.458 1.00 87.81 251 GLY A N 1
ATOM 1995 C CA . GLY A 1 251 ? -16.274 1.904 1.315 1.00 87.81 251 GLY A CA 1
ATOM 1996 C C . GLY A 1 251 ? -14.924 2.430 1.807 1.00 87.81 251 GLY A C 1
ATOM 1997 O O . GLY A 1 251 ? -13.945 1.685 1.682 1.00 87.81 251 GLY A O 1
ATOM 1998 N N . PHE A 1 252 ? -14.869 3.644 2.381 1.00 93.44 252 PHE A N 1
ATOM 1999 C CA . PHE A 1 252 ? -13.658 4.159 3.021 1.00 93.44 252 PHE A CA 1
ATOM 2000 C C . PHE A 1 252 ? -13.157 3.199 4.093 1.00 93.44 252 PHE A C 1
ATOM 2002 O O . PHE A 1 252 ? -13.917 2.781 4.968 1.00 93.44 252 PHE A O 1
ATOM 2009 N N . ARG A 1 253 ? -11.872 2.852 4.021 1.00 94.38 253 ARG A N 1
ATOM 2010 C CA . ARG A 1 253 ? -11.237 1.963 4.993 1.00 94.38 253 ARG A CA 1
ATOM 2011 C C . ARG A 1 253 ? -9.735 2.183 5.041 1.00 94.38 253 ARG A C 1
ATOM 2013 O O . ARG A 1 253 ? -9.122 2.547 4.038 1.00 94.38 253 ARG A O 1
ATOM 2020 N N . VAL A 1 254 ? -9.154 1.881 6.194 1.00 96.44 254 VAL A N 1
ATOM 2021 C CA . VAL A 1 254 ? -7.705 1.855 6.385 1.00 96.44 254 VAL A CA 1
ATOM 2022 C C . VAL A 1 254 ? -7.263 0.409 6.580 1.00 96.44 254 VAL A C 1
ATOM 2024 O O . VAL A 1 254 ? -7.805 -0.303 7.426 1.00 96.44 254 VAL A O 1
ATOM 2027 N N . VAL A 1 255 ? -6.289 -0.019 5.785 1.00 97.44 255 VAL A N 1
ATOM 2028 C CA . VAL A 1 255 ? -5.699 -1.356 5.817 1.00 97.44 255 VAL A CA 1
ATOM 2029 C C . VAL A 1 255 ? -4.236 -1.229 6.205 1.00 97.44 255 VAL A C 1
ATOM 2031 O O . VAL A 1 255 ? -3.503 -0.412 5.656 1.00 97.44 255 VAL A O 1
ATOM 2034 N N . TYR A 1 256 ? -3.807 -2.066 7.132 1.00 97.31 256 TYR A N 1
ATOM 2035 C CA . TYR A 1 256 ? -2.420 -2.234 7.503 1.00 97.31 256 TYR A CA 1
ATOM 2036 C C . TYR A 1 256 ? -1.955 -3.634 7.091 1.00 97.31 256 TYR A C 1
ATOM 2038 O O . TYR A 1 256 ? -2.543 -4.632 7.513 1.00 97.31 256 TYR A O 1
ATOM 2046 N N . ILE A 1 257 ? -0.927 -3.704 6.248 1.00 97.50 257 ILE A N 1
ATOM 2047 C CA . ILE A 1 257 ? -0.337 -4.959 5.772 1.00 97.50 257 ILE A CA 1
ATOM 2048 C C . ILE A 1 257 ? 0.995 -5.170 6.487 1.00 97.50 257 ILE A C 1
ATOM 2050 O O . ILE A 1 257 ? 1.940 -4.394 6.313 1.00 97.50 257 ILE A O 1
ATOM 2054 N N . HIS A 1 258 ? 1.060 -6.228 7.291 1.00 96.38 258 HIS A N 1
ATOM 2055 C CA . HIS A 1 258 ? 2.235 -6.570 8.081 1.00 96.38 258 HIS A CA 1
ATOM 2056 C C . HIS A 1 258 ? 3.185 -7.474 7.289 1.00 96.38 258 HIS A C 1
ATOM 2058 O O . HIS A 1 258 ? 2.780 -8.480 6.712 1.00 96.38 258 HIS A O 1
ATOM 2064 N N . GLY A 1 259 ? 4.458 -7.090 7.242 1.00 94.75 259 GLY A N 1
ATOM 2065 C CA . GLY A 1 259 ? 5.486 -7.697 6.399 1.00 94.75 259 GLY A CA 1
ATOM 2066 C C . GLY A 1 259 ? 6.429 -8.671 7.089 1.00 94.75 259 GLY A C 1
ATOM 2067 O O . GLY A 1 259 ? 7.412 -9.073 6.472 1.00 94.75 259 GLY A O 1
ATOM 2068 N N . SER A 1 260 ? 6.169 -9.034 8.346 1.00 93.50 260 SER A N 1
ATOM 2069 C CA . SER A 1 260 ? 6.952 -10.037 9.071 1.00 93.50 260 SER A CA 1
ATOM 2070 C C . SER A 1 260 ? 6.045 -11.093 9.704 1.00 93.50 260 SER A C 1
ATOM 2072 O O . SER A 1 260 ? 4.913 -10.765 10.060 1.00 93.50 260 SER A O 1
ATOM 2074 N N . PRO A 1 261 ? 6.526 -12.333 9.907 1.00 94.38 261 PRO A N 1
ATOM 2075 C CA . PRO A 1 261 ? 5.764 -13.366 10.601 1.00 94.38 261 PRO A CA 1
ATOM 2076 C C . PRO A 1 261 ? 5.279 -12.908 11.976 1.00 94.38 261 PRO A C 1
ATOM 2078 O O . PRO A 1 261 ? 6.001 -12.212 12.696 1.00 94.38 261 PRO A O 1
ATOM 2081 N N . GLY A 1 262 ? 4.086 -13.352 12.362 1.00 89.94 262 GLY A N 1
ATOM 2082 C CA . GLY A 1 262 ? 3.521 -13.031 13.668 1.00 89.94 262 GLY A CA 1
ATOM 2083 C C . GLY A 1 262 ? 2.018 -12.797 13.639 1.00 89.94 262 GLY A C 1
ATOM 2084 O O . GLY A 1 262 ? 1.426 -12.456 12.619 1.00 89.94 262 GLY A O 1
ATOM 2085 N N . GLN A 1 263 ? 1.387 -12.989 14.797 1.00 89.19 263 GLN A N 1
ATOM 2086 C CA . GLN A 1 263 ? -0.044 -12.755 14.961 1.00 89.19 263 GLN A CA 1
ATOM 2087 C C . GLN A 1 263 ? -0.297 -11.381 15.592 1.00 89.19 263 GLN A C 1
ATOM 2089 O O . GLN A 1 263 ? 0.353 -11.044 16.588 1.00 89.19 263 GLN A O 1
ATOM 2094 N N . PRO A 1 264 ? -1.267 -10.604 15.080 1.00 90.00 264 PRO A N 1
ATOM 2095 C CA . PRO A 1 264 ? -1.595 -9.301 15.645 1.00 90.00 264 PRO A CA 1
ATOM 2096 C C . PRO A 1 264 ? -2.149 -9.437 17.069 1.00 90.00 264 PRO A C 1
ATOM 2098 O O . PRO A 1 264 ? -3.103 -10.173 17.323 1.00 90.00 264 PRO A O 1
ATOM 2101 N N . SER A 1 265 ? -1.581 -8.682 18.012 1.00 92.06 265 SER A N 1
ATOM 2102 C CA . SER A 1 265 ? -2.002 -8.690 19.421 1.00 92.06 265 SER A CA 1
ATOM 2103 C C . SER A 1 265 ? -1.916 -7.292 20.032 1.00 92.06 265 SER A C 1
ATOM 2105 O O . SER A 1 265 ? -1.039 -6.963 20.839 1.00 92.06 265 SER A O 1
ATOM 2107 N N . HIS A 1 266 ? -2.817 -6.407 19.599 1.00 92.25 266 HIS A N 1
ATOM 2108 C CA . HIS A 1 266 ? -2.815 -5.001 20.005 1.00 92.25 266 HIS A CA 1
ATOM 2109 C C . HIS A 1 266 ? -4.191 -4.529 20.506 1.00 92.25 266 HIS A C 1
ATOM 2111 O O . HIS A 1 266 ? -4.811 -3.641 19.910 1.00 92.25 266 HIS A O 1
ATOM 2117 N N . PRO A 1 267 ? -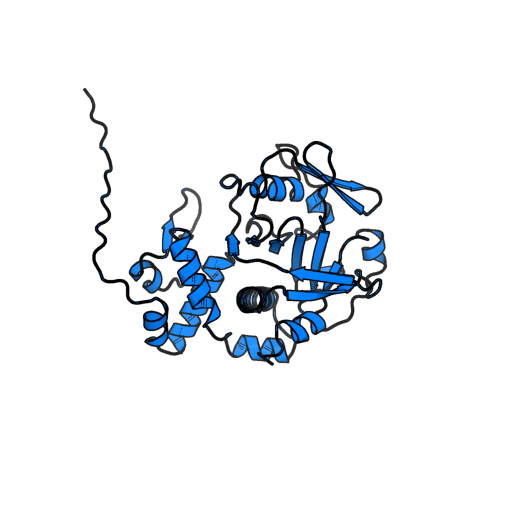4.668 -5.018 21.668 1.00 91.69 267 PRO A N 1
ATOM 2118 C CA . PRO A 1 267 ? -6.011 -4.702 22.163 1.00 91.69 267 PRO A CA 1
ATOM 2119 C C . PRO A 1 267 ? -6.183 -3.212 22.497 1.00 91.69 267 PRO A C 1
ATOM 2121 O O . PRO A 1 267 ? -7.281 -2.665 22.410 1.00 91.69 267 PRO A O 1
ATOM 2124 N N . LYS A 1 268 ? -5.091 -2.519 22.854 1.00 92.06 268 LYS A N 1
ATOM 2125 C CA . LYS A 1 268 ? -5.090 -1.061 23.060 1.00 92.06 268 LYS A CA 1
ATOM 2126 C C . LYS A 1 268 ? -5.256 -0.293 21.745 1.00 92.06 268 LYS A C 1
ATOM 2128 O O . LYS A 1 268 ? -5.918 0.740 21.739 1.00 92.06 268 LYS A O 1
ATOM 2133 N N . CYS A 1 269 ? -4.692 -0.795 20.646 1.00 92.56 269 CYS A N 1
ATOM 2134 C CA . CYS A 1 269 ? -4.814 -0.169 19.331 1.00 92.56 269 CYS A CA 1
ATOM 2135 C C . CYS A 1 269 ? -6.222 -0.348 18.760 1.00 92.56 269 CYS A C 1
ATOM 2137 O O . CYS A 1 269 ? -6.764 0.624 18.251 1.00 92.56 269 CYS A O 1
ATOM 2139 N N . VAL A 1 270 ? -6.857 -1.512 18.955 1.00 93.19 270 VAL A N 1
ATOM 2140 C CA . VAL A 1 270 ? -8.269 -1.734 18.572 1.00 93.19 270 VAL A CA 1
ATOM 2141 C C . VAL A 1 270 ? -9.201 -0.708 19.226 1.00 93.19 270 VAL A C 1
ATOM 2143 O O . VAL A 1 270 ? -10.116 -0.208 18.583 1.00 93.19 270 VAL A O 1
ATOM 2146 N N . LYS A 1 271 ? -8.952 -0.322 20.487 1.00 91.31 271 LYS A N 1
ATOM 2147 C CA . LYS A 1 271 ? -9.759 0.714 21.159 1.00 91.31 271 LYS A CA 1
ATOM 2148 C C . LYS A 1 271 ? -9.645 2.091 20.499 1.00 91.31 271 LYS A C 1
ATOM 2150 O O . LYS A 1 271 ? -10.611 2.842 20.544 1.00 91.31 271 LYS A O 1
ATOM 2155 N N . LYS A 1 272 ? -8.479 2.433 19.941 1.00 91.50 272 LYS A N 1
ATOM 2156 C CA . LYS A 1 272 ? -8.203 3.749 19.336 1.00 91.50 272 LYS A CA 1
ATOM 2157 C C . LYS A 1 272 ? -8.560 3.790 17.847 1.00 91.50 272 LYS A C 1
ATOM 2159 O O . LYS A 1 272 ? -9.050 4.803 17.365 1.00 91.50 272 LYS A O 1
ATOM 2164 N N . PHE A 1 273 ? -8.324 2.691 17.141 1.00 93.56 273 PHE A N 1
ATOM 2165 C CA . PHE A 1 273 ? -8.455 2.568 15.693 1.00 93.56 273 PHE A CA 1
ATOM 2166 C C . PHE A 1 273 ? -9.255 1.309 15.352 1.00 93.56 273 PHE A C 1
ATOM 2168 O O . PHE A 1 273 ? -8.729 0.343 14.803 1.00 93.56 273 PHE A O 1
ATOM 2175 N N . SER A 1 274 ? -10.529 1.310 15.745 1.00 91.94 274 SER A N 1
ATOM 2176 C CA . SER A 1 274 ? -11.385 0.119 15.660 1.00 91.94 274 SER A CA 1
ATOM 2177 C C . SER A 1 274 ? -11.688 -0.328 14.227 1.00 91.94 274 SER A C 1
ATOM 2179 O O . SER A 1 274 ? -11.923 -1.510 13.997 1.00 91.94 274 SER A O 1
ATOM 2181 N N . ASP A 1 275 ? -11.605 0.599 13.272 1.00 92.38 275 ASP A N 1
ATOM 2182 C CA . ASP A 1 275 ? -11.911 0.364 11.859 1.00 92.38 275 ASP A CA 1
ATOM 2183 C C . ASP A 1 275 ? -10.678 -0.030 11.020 1.00 92.38 275 ASP A C 1
ATOM 2185 O O . ASP A 1 275 ? -10.795 -0.228 9.809 1.00 92.38 275 ASP A O 1
ATOM 2189 N N . VAL A 1 276 ? -9.482 -0.127 11.621 1.00 96.31 276 VAL A N 1
ATOM 2190 C CA . VAL A 1 276 ? -8.280 -0.562 10.888 1.00 96.31 276 VAL A CA 1
ATOM 2191 C C . VAL A 1 276 ? -8.330 -2.067 10.665 1.00 96.31 276 VAL A C 1
ATOM 2193 O O . VAL A 1 276 ? -8.438 -2.852 11.611 1.00 96.31 276 VAL A O 1
ATOM 2196 N N . ARG A 1 277 ? -8.190 -2.466 9.400 1.00 97.31 277 ARG A N 1
ATOM 2197 C CA . ARG A 1 277 ? -8.049 -3.866 8.999 1.00 97.31 277 ARG A CA 1
ATOM 2198 C C . ARG A 1 277 ? -6.584 -4.262 8.936 1.00 97.31 277 ARG A C 1
ATOM 2200 O O . ARG A 1 277 ? -5.759 -3.498 8.455 1.00 97.31 277 ARG A O 1
ATOM 2207 N N . HIS A 1 278 ? -6.278 -5.461 9.404 1.00 98.06 278 HIS A N 1
ATOM 2208 C CA . HIS A 1 278 ? -4.942 -6.034 9.433 1.00 98.06 278 HIS A CA 1
ATOM 2209 C C . HIS A 1 278 ? -4.853 -7.210 8.459 1.00 98.06 278 HIS A C 1
ATOM 2211 O O . HIS A 1 278 ? -5.650 -8.141 8.564 1.00 98.06 278 HIS A O 1
ATOM 2217 N N . VAL A 1 279 ? -3.870 -7.191 7.560 1.00 98.25 279 VAL A N 1
ATOM 2218 C CA . VAL A 1 279 ? -3.459 -8.342 6.740 1.00 98.25 279 VAL A CA 1
ATOM 2219 C C . VAL A 1 279 ? -2.143 -8.865 7.313 1.00 98.25 279 VAL A C 1
ATOM 2221 O O . VAL A 1 279 ? -1.197 -8.089 7.453 1.00 98.25 279 VAL A O 1
ATOM 2224 N N . SER A 1 280 ? -2.072 -10.154 7.657 1.00 97.31 280 SER A N 1
ATOM 2225 C CA . SER A 1 280 ? -0.844 -10.744 8.204 1.00 97.31 280 SER A CA 1
ATOM 2226 C C . SER A 1 280 ? 0.157 -11.113 7.112 1.00 97.31 280 SER A C 1
ATOM 2228 O O . SER A 1 280 ? -0.201 -11.277 5.942 1.00 97.31 280 SER A O 1
ATOM 2230 N N . PHE A 1 281 ? 1.415 -11.299 7.505 1.00 96.50 281 PHE A N 1
ATOM 2231 C CA . PHE A 1 281 ? 2.447 -11.749 6.581 1.00 96.50 281 PHE A CA 1
ATOM 2232 C C . PHE A 1 281 ? 2.146 -13.135 6.006 1.00 96.50 281 PHE A C 1
ATOM 2234 O O . PHE A 1 281 ? 2.437 -13.385 4.843 1.00 96.50 281 PHE A O 1
ATOM 2241 N N . GLU A 1 282 ? 1.537 -14.033 6.781 1.00 95.62 282 GLU A N 1
ATOM 2242 C CA . GLU A 1 282 ? 1.147 -15.367 6.317 1.00 95.62 282 GLU A CA 1
ATOM 2243 C C . GLU A 1 282 ? 0.092 -15.289 5.211 1.00 95.62 282 GLU A C 1
ATOM 2245 O O . GLU A 1 282 ? 0.224 -15.980 4.203 1.00 95.62 282 GLU A O 1
ATOM 2250 N N . GLU A 1 283 ? -0.893 -14.395 5.345 1.00 96.94 283 GLU A N 1
ATOM 2251 C CA . GLU A 1 283 ? -1.904 -14.163 4.309 1.00 96.94 283 GLU A CA 1
ATOM 2252 C C . GLU A 1 283 ? -1.271 -13.610 3.024 1.00 96.94 283 GLU A C 1
ATOM 2254 O O . GLU A 1 283 ? -1.561 -14.092 1.925 1.00 96.94 283 GLU A O 1
ATOM 2259 N N . VAL A 1 284 ? -0.361 -12.633 3.148 1.00 96.38 284 VAL A N 1
ATOM 2260 C CA . VAL A 1 284 ? 0.416 -12.117 2.008 1.00 96.38 284 VAL A CA 1
ATOM 2261 C C . VAL A 1 284 ? 1.256 -13.235 1.392 1.00 96.38 284 VAL A C 1
ATOM 2263 O O . VAL A 1 284 ? 1.302 -13.383 0.172 1.00 96.38 284 VAL A O 1
ATOM 2266 N N . LYS A 1 285 ? 1.905 -14.061 2.214 1.00 94.69 285 LYS A N 1
ATOM 2267 C CA . LYS A 1 285 ? 2.769 -15.139 1.741 1.00 94.69 285 LYS A CA 1
ATOM 2268 C C . LYS A 1 285 ? 1.979 -16.183 0.956 1.00 94.69 285 LYS A C 1
ATOM 2270 O O . LYS A 1 285 ? 2.416 -16.581 -0.120 1.00 94.69 285 LYS A O 1
ATOM 2275 N N . GLU A 1 286 ? 0.812 -16.583 1.449 1.00 93.88 286 GLU A N 1
ATOM 2276 C CA . GLU A 1 286 ? -0.039 -17.592 0.814 1.00 93.88 286 GLU A CA 1
ATOM 2277 C C . GLU A 1 286 ? -0.705 -17.094 -0.478 1.00 93.88 286 GLU A C 1
ATOM 2279 O O . GLU A 1 286 ? -0.798 -17.850 -1.446 1.00 93.88 286 GLU A O 1
ATOM 2284 N N . ASN A 1 287 ? -1.130 -15.828 -0.530 1.00 94.38 287 ASN A N 1
ATOM 2285 C CA . ASN A 1 287 ? -1.906 -15.313 -1.664 1.00 94.38 287 ASN A CA 1
ATOM 2286 C C . ASN A 1 287 ? -1.068 -14.552 -2.697 1.00 94.38 287 ASN A C 1
ATOM 2288 O O . ASN A 1 287 ? -1.432 -14.512 -3.871 1.00 94.38 287 ASN A O 1
ATOM 2292 N N . LEU A 1 288 ? 0.055 -13.959 -2.286 1.00 93.75 288 LEU A N 1
ATOM 2293 C CA . LEU A 1 288 ? 0.909 -13.145 -3.157 1.00 93.75 288 LEU A CA 1
ATOM 2294 C C . LEU A 1 288 ? 2.302 -13.737 -3.362 1.00 93.75 288 LEU A C 1
ATOM 2296 O O . LEU A 1 288 ? 2.884 -13.532 -4.425 1.00 93.75 288 LEU A O 1
ATOM 2300 N N . PHE A 1 289 ? 2.843 -14.487 -2.396 1.00 92.69 289 PHE A N 1
ATOM 2301 C CA . PHE A 1 289 ? 4.207 -15.025 -2.497 1.00 92.69 289 PHE A CA 1
ATOM 2302 C C . PHE A 1 289 ? 4.308 -16.527 -2.762 1.00 92.69 289 PHE A C 1
ATOM 2304 O O . PHE A 1 289 ? 5.409 -17.030 -2.969 1.00 92.69 289 PHE A O 1
ATOM 2311 N N . LYS A 1 290 ? 3.189 -17.246 -2.843 1.00 85.94 290 LYS A N 1
ATOM 2312 C CA . LYS A 1 290 ? 3.172 -18.711 -2.957 1.00 85.94 290 LYS A CA 1
ATOM 2313 C C . LYS A 1 290 ? 3.914 -19.281 -4.165 1.00 85.94 290 LYS A C 1
ATOM 2315 O O . LYS A 1 290 ? 4.423 -20.383 -4.076 1.00 85.94 290 LYS A O 1
ATOM 2320 N N . ASN A 1 291 ? 3.986 -18.545 -5.275 1.00 77.44 291 ASN A N 1
ATOM 2321 C CA . ASN A 1 291 ? 4.709 -18.984 -6.479 1.00 77.44 291 ASN A CA 1
ATOM 2322 C C . ASN A 1 291 ? 6.168 -18.486 -6.526 1.00 77.44 291 ASN A C 1
ATOM 2324 O O . ASN A 1 291 ? 6.852 -18.657 -7.534 1.00 77.44 291 ASN A O 1
ATOM 2328 N N . ILE A 1 292 ? 6.618 -17.804 -5.471 1.00 76.75 292 ILE A N 1
ATOM 2329 C CA . ILE A 1 292 ? 8.000 -17.346 -5.274 1.00 76.75 292 ILE A CA 1
ATOM 2330 C C . ILE A 1 292 ? 8.727 -18.277 -4.297 1.00 76.75 292 ILE A C 1
ATOM 2332 O O . ILE A 1 292 ? 9.931 -18.483 -4.452 1.00 76.75 292 ILE A O 1
ATOM 2336 N N . VAL A 1 293 ? 7.986 -18.758 -3.291 1.00 58.50 293 VAL A N 1
ATOM 2337 C CA . VAL A 1 293 ? 8.411 -19.635 -2.190 1.00 58.50 293 VAL A CA 1
ATOM 2338 C C . VAL A 1 293 ? 8.343 -21.098 -2.604 1.00 58.50 293 VAL A C 1
ATOM 2340 O O . VAL A 1 293 ? 7.345 -21.473 -3.254 1.00 58.50 293 VAL A O 1
#

Radius of gyration: 20.74 Å; chains: 1; bounding box: 46×66×58 Å

Sequence (293 aa):
MSGVPSLSTTFKIGRKAKPTKTYYESRSTFRKNDFYKALVQTFLGNSGTVDFEWDFLDLDLIYRCKVVGEIGTQHRILCRPAQRALVELFKNMPLPEAVKRRICDGNLNGNEFEEALYHQLICAVKPIELKTTDLNGKNPDTISLNFSFYETLRAGTTSLGSGYEMVLTRGYDSHPRFDFMLGPMFIQVSVSDFAVHNRKTADIGKAFDDRDNNGTNQIERYLNDLYGPGHSARIEKNKFVVTKNGANVVGFRVVYIHGSPGQPSHPKCVKKFSDVRHVSFEEVKENLFKNIV

Secondary structure (DSSP, 8-state):
--------------S----HHHHHHTS-HHHHHHHHHHHHHHHH---S-----THHHHTTSEEEEPPTTSSSPEEEE--HHHHHHHHHHHHTSPPPHHHHHHHHHT---HHHHHHHHHHHHHHSPSSEEEEEB-TTS-S-EEEEE--SEEEE--TTT----TT-TTEEEEPPTTSTT-SEEETTEEEEEESS-HHHHSSTTS-HHHHHH---TTS--HHHHHHHHHH-S-EEEEEETTEEEEEETTEE-TT-EEEEEE-SS-----HHHHHH-TTEEEE-HHHHHHHHSTTT-

pLDDT: mean 79.84, std 17.96, range [25.14, 98.25]

Foldseek 3Di:
DDDDDDPPPDDDPDDDQDQPQVVLVPDDPVVNVLVLVLLLCQQQVPDDQRPNDCVCVVNVQWDWDDDPPDDHIRIHGDDPVSQVSSLVNLLPRDDDPVLLVCLVVLNDAFSSLLSLLVSLLSNADPQQKFWWAWLAQHDIDIDTLAADEEEEFDQPPAAPAPPQLRYWYADDPVQQLFGIDRRLETEHEHQDRPVVQLDDRNPPQQQQPVADPVRAGNSQRVCCRHHNHQWHWHQDQLEIFIDRVNHTDPPRAYEYEHRGDDGRRCPVVCNNNVRYIYGYSVRCCVRRVVVSD

Organism: NCBI:txid979708